Protein 7VO6 (pdb70)

Radius of gyration: 20.68 Å; Cα contacts (8 Å, |Δi|>4): 425; chains: 1; bounding box: 36×55×52 Å

Solvent-accessible surface area: 10480 Å² total; per-residue (Å²): 103,128,39,10,119,20,122,2,0,31,13,0,73,56,30,92,33,123,89,0,68,133,20,0,98,88,65,131,70,27,3,66,124,77,15,84,55,39,33,13,0,3,3,24,0,0,29,27,25,56,40,112,3,0,89,32,0,8,164,60,52,14,74,12,40,78,97,14,85,46,7,52,1,1,0,0,8,0,0,10,33,24,76,57,100,1,0,127,22,0,41,67,102,53,8,104,19,70,11,65,7,120,86,4,12,4,0,4,3,29,0,0,40,96,47,70,50,112,1,0,46,39,0,12,120,40,50,7,68,24,39,16,96,14,117,155,68,13,2,2,1,3,45,0,0,26,81,21,24,67,150,0,0,105,26,0,36,160,44,175,8,46,11,53,35,72,17,55,117,1,22,0,1,0,1,39,0,0,70,88,105,80,65,94,18,0,70,36,0,12,68,104,51,4,23,2,125,48,92,15,156,132,132,88,22,0,39,110,25,17,96,86,46,8,12,92,81,0,91,138,82,71,97,99

Organism: Homo sapiens (NCBI:txid9606)

GO terms:
  GO:0005634 nucleus (C, IDA)
  GO:0005737 cytoplasm (C, IDA)
  GO:0043066 negative regulation of apoptotic process (P, IDA)
  GO:0043518 negative regulation of DNA damage response, signal transduction by p53 class mediator (P, IDA)
  GO:0045737 positive regulation of cyclin-dependent protein serine/threonine kinase activity (P, IDA)
  GO:0008540 proteasome regulatory particle, base subcomplex (C, IDA)
  GO:0030307 positive regulation of cell growth (P, IDA)
  GO:0032436 positive regulation of proteasomal ubiquitin-dependent protein catabolic process (P, IDA)
  GO:0000122 negative regulation of transcription by RNA polymerase II (P, IDA)
  GO:0032436 positive regulation of proteasomal ubiquitin-dependent protein catabolic process (P, TAS)
  GO:0043066 negative regulation of apoptotic process (P, IMP)
  GO:0043409 negative regulation of MAPK cascade (P, IMP)
  GO:0031398 positive regulation of protein ubiquitination (P, IMP)
  GO:0090201 negative regulation of release of cytochrome c from mitochondria (P, IMP)
  GO:0005515 protein binding (F, IPI)
  GO:0000502 proteasome complex (C, TAS)
  GO:0005829 cytosol (C, TAS)
  GO:0005829 cytosol (C, IDA)
  GO:0000502 proteasome complex (C, IDA)
  GO:0070682 proteasome regulatory particle assembly (P, IMP)

Foldseek 3Di:
DCPFPQPLLVCLLVLVQVVNCVVCVVPVVLLCDATPQRDGSLLNNLQNLNLVNNLVSVVSPDDQADATNQQDTSLLNNLLNLNLNSNLVSLVSPHDQCRAGNQQDGSLLSCLLVVNLNSNLSSLVSVRDQLRATPQSDGSLLNCLLVLPVSSNVSSVVSPRDQEGQGNQQDTSLLNNQLNVSLVSNQVSLLSPHDQCGAGNVRHGSLRSHDDPSSVVSCVVVPD

Secondary structure (DSSP, 8-state):
----SSHHHHHHHHT-HHHHHHHHHH-GGGGG---TTS--HHHHHHHHT-HHHHHHHHHHT--S----TTS--HHHHHHHTT-HHHHHHHHHTT--TT---TT---HHHHHHHTT-HHHHHHHHHTT--TT---TTS--HHHHHHHHT-HHHHHHHHHTT--S----TTS--HHHHHHHTT-HHHHHHHHHTT--SS---TTS--HHHH--TTHHHHHHHHHH-

Sequence (224 aa):
GCVSNLMVCNLAYSGKLEELKESILADKSLATRTDQDSRTALHWACSAGHTEIVEFLLQLGVPVNDKDDAGWSPLHIAASAGRDEIVKALLGKGAQVNAVNQNGCTPLHYAASKNRHEIAVMLLEGGANPDAKDHYEATAMHRAAAKGNLKMIHILLYYKASTNIQDTEGNTPLHLACDEERVEEAKLLVSQGASIYIENKEEKTPLQVAKGGLGLILKRMVEG

B-factor: mean 29.6, std 8.76, range [16.17, 66.17]

Structure (mmCIF, N/CA/C/O backbone):
data_7VO6
#
_entry.id   7VO6
#
_cell.length_a   60.085
_cell.length_b   60.085
_cell.length_c   122.377
_cell.angle_alpha   90.000
_cell.angle_beta   90.000
_cell.angle_gamma   120.000
#
_symmetry.space_group_name_H-M   'P 32 2 1'
#
loop_
_entity.id
_entity.type
_entity.pdbx_description
1 polymer '26S proteasome non-ATPase regulatory subunit 10'
2 non-polymer 'MALONIC ACID'
3 water water
#
loop_
_atom_site.group_PDB
_atom_site.id
_atom_site.type_symbol
_atom_site.label_atom_id
_atom_site.label_alt_id
_atom_site.label_comp_id
_atom_site.label_asym_id
_atom_site.label_entity_id
_atom_site.label_seq_id
_atom_site.pdbx_PDB_ins_code
_atom_site.Cartn_x
_atom_site.Cartn_y
_atom_site.Cartn_z
_atom_site.occupancy
_atom_site.B_iso_or_equiv
_atom_site.auth_seq_id
_atom_site.auth_comp_id
_atom_site.auth_asym_id
_atom_site.auth_atom_id
_atom_site.pdbx_PDB_model_num
ATOM 1 N N . GLY A 1 3 ? 16.499 30.117 -23.835 1.00 45.58 3 GLY A N 1
ATOM 2 C CA . GLY A 1 3 ? 15.843 29.342 -24.931 1.00 47.98 3 GLY A CA 1
ATOM 3 C C . GLY A 1 3 ? 14.787 30.161 -25.664 1.00 45.32 3 GLY A C 1
ATOM 4 O O . GLY A 1 3 ? 14.234 31.112 -25.065 1.00 43.90 3 GLY A O 1
ATOM 5 N N . CYS A 1 4 ? 14.516 29.834 -26.931 1.00 38.08 4 CYS A N 1
ATOM 6 C CA . CYS A 1 4 ? 13.462 30.500 -27.738 1.00 35.25 4 CYS A CA 1
ATOM 7 C C . CYS A 1 4 ? 12.123 29.779 -27.416 1.00 33.81 4 CYS A C 1
ATOM 8 O O . CYS A 1 4 ? 11.841 28.712 -27.986 1.00 35.32 4 CYS A O 1
ATOM 11 N N . VAL A 1 5 ? 11.330 30.321 -26.485 1.00 26.34 5 VAL A N 1
ATOM 12 C CA . VAL A 1 5 ? 10.033 29.732 -26.031 1.00 24.67 5 VAL A CA 1
ATOM 13 C C . VAL A 1 5 ? 8.896 30.299 -26.882 1.00 23.81 5 VAL A C 1
ATOM 14 O O . VAL A 1 5 ? 7.826 29.687 -26.888 1.00 22.31 5 VAL A O 1
ATOM 18 N N . SER A 1 6 ? 9.131 31.397 -27.612 1.00 22.21 6 SER A N 1
ATOM 19 C CA . SER A 1 6 ? 8.072 32.142 -28.338 1.00 21.96 6 SER A CA 1
ATOM 20 C C . SER A 1 6 ? 8.565 32.616 -29.706 1.00 22.12 6 SER A C 1
ATOM 21 O O . SER A 1 6 ? 9.750 32.890 -29.831 1.00 22.28 6 SER A O 1
ATOM 24 N N . ASN A 1 7 ? 7.643 32.782 -30.646 1.00 22.59 7 ASN A N 1
ATOM 25 C CA . ASN A 1 7 ? 7.924 33.410 -31.953 1.00 23.75 7 ASN A CA 1
ATOM 26 C C . ASN A 1 7 ? 7.834 34.929 -31.793 1.00 25.92 7 ASN A C 1
ATOM 27 O O . ASN A 1 7 ? 8.175 35.632 -32.743 1.00 28.95 7 ASN A O 1
ATOM 32 N N . LEU A 1 8 ? 7.440 35.412 -30.613 1.00 24.87 8 LEU A N 1
ATOM 33 C CA . LEU A 1 8 ? 7.274 36.855 -30.307 1.00 26.24 8 LEU A CA 1
ATOM 34 C C . LEU A 1 8 ? 8.449 37.297 -29.462 1.00 27.54 8 LEU A C 1
ATOM 35 O O . LEU A 1 8 ? 8.592 36.773 -28.322 1.00 26.05 8 LEU A O 1
ATOM 40 N N . MET A 1 9 ? 9.218 38.252 -29.978 1.00 23.34 9 MET A N 1
ATOM 41 C CA . MET A 1 9 ? 10.375 38.841 -29.277 1.00 24.97 9 MET A CA 1
ATOM 42 C C . MET A 1 9 ? 9.992 39.197 -27.822 1.00 23.59 9 MET A C 1
ATOM 43 O O . MET A 1 9 ? 10.754 38.822 -26.934 1.00 23.16 9 MET A O 1
ATOM 48 N N . VAL A 1 10 ? 8.899 39.941 -27.604 1.00 24.69 10 VAL A N 1
ATOM 49 C CA . VAL A 1 10 ? 8.579 40.476 -26.238 1.00 28.15 10 VAL A CA 1
ATOM 50 C C . VAL A 1 10 ? 8.356 39.306 -25.276 1.00 25.61 10 VAL A C 1
ATOM 51 O O . VAL A 1 10 ? 8.762 39.423 -24.101 1.00 27.42 10 VAL A O 1
ATOM 55 N N . CYS A 1 11 ? 7.799 38.198 -25.769 1.00 25.62 11 CYS A N 1
ATOM 56 C CA . CYS A 1 11 ? 7.584 36.973 -24.962 1.00 25.67 11 CYS A CA 1
ATOM 57 C C . CYS A 1 11 ? 8.927 36.365 -24.569 1.00 25.48 11 CYS A C 1
ATOM 58 O O . CYS A 1 11 ? 9.056 35.914 -23.433 1.00 21.91 11 CYS A O 1
ATOM 61 N N . ASN A 1 12 ? 9.896 36.306 -25.487 1.00 24.31 12 ASN A N 1
ATOM 62 C CA . ASN A 1 12 ? 11.234 35.752 -25.151 1.00 23.52 12 ASN A CA 1
ATOM 63 C C . ASN A 1 12 ? 11.916 36.662 -24.098 1.00 24.03 12 ASN A C 1
ATOM 64 O O . ASN A 1 12 ? 12.560 36.140 -23.178 1.00 25.66 12 ASN A O 1
ATOM 69 N N . LEU A 1 13 ? 11.836 37.979 -24.261 1.00 27.27 13 LEU A N 1
ATOM 70 C CA . LEU A 1 13 ? 12.399 38.974 -23.312 1.00 27.09 13 LEU A CA 1
ATOM 71 C C . LEU A 1 13 ? 11.760 38.740 -21.933 1.00 27.83 13 LEU A C 1
ATOM 72 O O . LEU A 1 13 ? 12.498 38.724 -20.940 1.00 26.47 13 LEU A O 1
ATOM 77 N N . ALA A 1 14 ? 10.436 38.562 -21.890 1.00 27.57 14 ALA A N 1
ATOM 78 C CA . ALA A 1 14 ? 9.694 38.395 -20.613 1.00 26.65 14 ALA A CA 1
ATOM 79 C C . ALA A 1 14 ? 10.125 37.089 -19.968 1.00 27.27 14 ALA A C 1
ATOM 80 O O . ALA A 1 14 ? 10.400 37.084 -18.765 1.00 28.76 14 ALA A O 1
ATOM 82 N N . TYR A 1 15 ? 10.201 36.007 -20.740 1.00 26.41 15 TYR A N 1
ATOM 83 C CA . TYR A 1 15 ? 10.621 34.693 -20.211 1.00 24.93 15 TYR A CA 1
ATOM 84 C C . TYR A 1 15 ? 12.049 34.738 -19.676 1.00 27.09 15 TYR A C 1
ATOM 85 O O . TYR A 1 15 ? 12.342 34.028 -18.655 1.00 24.28 15 TYR A O 1
ATOM 94 N N . SER A 1 16 ? 12.955 35.417 -20.391 1.00 27.50 16 SER A N 1
ATOM 95 C CA . SER A 1 16 ? 14.401 35.375 -20.045 1.00 30.54 16 SER A CA 1
ATOM 96 C C . SER A 1 16 ? 14.718 36.428 -18.973 1.00 32.31 16 SER A C 1
ATOM 97 O O . SER A 1 16 ? 15.863 36.459 -18.536 1.00 36.27 16 SER A O 1
ATOM 100 N N . GLY A 1 17 ? 13.761 37.264 -18.573 1.00 33.22 17 GLY A N 1
ATOM 101 C CA . GLY A 1 17 ? 13.960 38.231 -17.473 1.00 31.36 17 GLY A CA 1
ATOM 102 C C . GLY A 1 17 ? 14.656 39.498 -17.946 1.00 32.88 17 GLY A C 1
ATOM 103 O O . GLY A 1 17 ? 15.239 40.198 -17.103 1.00 33.53 17 GLY A O 1
ATOM 104 N N . LYS A 1 18 ? 14.528 39.838 -19.229 1.00 32.00 18 LYS A N 1
ATOM 105 C CA . LYS A 1 18 ? 15.198 41.014 -19.846 1.00 33.31 18 LYS A CA 1
ATOM 106 C C . LYS A 1 18 ? 14.314 42.246 -19.643 1.00 32.24 18 LYS A C 1
ATOM 107 O O . LYS A 1 18 ? 13.697 42.751 -20.618 1.00 29.64 18 LYS A O 1
ATOM 113 N N . LEU A 1 19 ? 14.269 42.725 -18.398 1.00 33.64 19 LEU A N 1
ATOM 114 C CA . LEU A 1 19 ? 13.331 43.788 -17.956 1.00 35.45 19 LEU A CA 1
ATOM 115 C C . LEU A 1 19 ? 13.534 45.059 -18.792 1.00 33.53 19 LEU A C 1
ATOM 116 O O . LEU A 1 19 ? 12.539 45.550 -19.406 1.00 31.70 19 LEU A O 1
ATOM 121 N N . GLU A 1 20 ? 14.763 45.577 -18.863 1.00 37.22 20 GLU A N 1
ATOM 122 C CA . GLU A 1 20 ? 15.019 46.896 -19.525 1.00 39.10 20 GLU A CA 1
ATOM 123 C C . GLU A 1 20 ? 14.662 46.809 -21.021 1.00 37.58 20 GLU A C 1
ATOM 124 O O . GLU A 1 20 ? 13.913 47.695 -21.504 1.00 35.98 20 GLU A O 1
ATOM 130 N N . GLU A 1 21 ? 15.119 45.761 -21.720 1.00 37.70 21 GLU A N 1
ATOM 131 C CA . GLU A 1 21 ? 14.823 45.559 -23.170 1.00 38.75 21 GLU A CA 1
ATOM 132 C C . GLU A 1 21 ? 13.308 45.489 -23.363 1.00 34.72 21 GLU A C 1
ATOM 133 O O . GLU A 1 21 ? 12.780 46.141 -24.289 1.00 31.89 21 GLU A O 1
ATOM 139 N N . LEU A 1 22 ? 12.630 44.708 -22.516 1.00 37.26 22 LEU A N 1
ATOM 140 C CA . LEU A 1 22 ? 11.151 44.569 -22.577 1.00 36.09 22 LEU A CA 1
ATOM 141 C C . LEU A 1 22 ? 10.524 45.942 -22.332 1.00 34.15 22 LEU A C 1
ATOM 142 O O . LEU A 1 22 ? 9.591 46.296 -23.076 1.00 34.71 22 LEU A O 1
ATOM 147 N N . LYS A 1 23 ? 11.019 46.687 -21.341 1.00 35.13 23 LYS A N 1
ATOM 148 C CA . LYS A 1 23 ? 10.472 48.039 -21.033 1.00 40.83 23 LYS A CA 1
ATOM 149 C C . LYS A 1 23 ? 10.643 48.940 -22.264 1.00 40.88 23 LYS A C 1
ATOM 150 O O . LYS A 1 23 ? 9.647 49.550 -22.679 1.00 42.62 23 LYS A O 1
ATOM 156 N N . GLU A 1 24 ? 11.829 48.947 -22.883 1.00 43.99 24 GLU A N 1
ATOM 157 C CA . GLU A 1 24 ? 12.118 49.754 -24.105 1.00 44.58 24 GLU A CA 1
ATOM 158 C C . GLU A 1 24 ? 11.104 49.389 -25.193 1.00 42.35 24 GLU A C 1
ATOM 159 O O . GLU A 1 24 ? 10.431 50.301 -25.692 1.00 43.66 24 GLU A O 1
ATOM 165 N N . SER A 1 25 ? 10.966 48.104 -25.527 1.00 42.67 25 SER A N 1
ATOM 166 C CA . SER A 1 25 ? 10.110 47.632 -26.650 1.00 42.70 25 SER A CA 1
ATOM 167 C C . SER A 1 25 ? 8.662 48.077 -26.435 1.00 42.59 25 SER A C 1
ATOM 168 O O . SER A 1 25 ? 8.048 48.575 -27.398 1.00 38.15 25 SER A O 1
ATOM 171 N N . ILE A 1 26 ? 8.123 47.894 -25.226 1.00 43.48 26 ILE A N 1
ATOM 172 C CA . ILE A 1 26 ? 6.669 48.098 -24.973 1.00 43.40 26 ILE A CA 1
ATOM 173 C C . ILE A 1 26 ? 6.380 49.599 -24.888 1.00 43.09 26 ILE A C 1
ATOM 174 O O . ILE A 1 26 ? 5.433 50.046 -25.561 1.00 43.45 26 ILE A O 1
ATOM 179 N N . LEU A 1 27 ? 7.163 50.306 -24.102 1.00 49.86 27 LEU A N 1
ATOM 180 C CA . LEU A 1 27 ? 7.031 51.737 -23.958 1.00 54.88 27 LEU A CA 1
ATOM 181 C C . LEU A 1 27 ? 7.096 52.364 -25.347 1.00 54.68 27 LEU A C 1
ATOM 182 O O . LEU A 1 27 ? 6.418 53.310 -25.635 1.00 55.95 27 LEU A O 1
ATOM 187 N N . ALA A 1 28 ? 7.905 51.795 -26.215 1.00 53.86 28 ALA A N 1
ATOM 188 C CA . ALA A 1 28 ? 7.998 52.274 -27.559 1.00 50.70 28 ALA A CA 1
ATOM 189 C C . ALA A 1 28 ? 6.807 51.858 -28.367 1.00 50.51 28 ALA A C 1
ATOM 190 O O . ALA A 1 28 ? 6.435 52.564 -29.243 1.00 50.20 28 ALA A O 1
ATOM 192 N N . ASP A 1 29 ? 6.241 50.688 -28.088 1.00 48.77 29 ASP A N 1
ATOM 193 C CA . ASP A 1 29 ? 5.082 50.152 -28.809 1.00 49.38 29 ASP A CA 1
ATOM 194 C C . ASP A 1 29 ? 4.260 49.391 -27.781 1.00 50.68 29 ASP A C 1
ATOM 195 O O . ASP A 1 29 ? 4.396 48.213 -27.642 1.00 46.78 29 ASP A O 1
ATOM 200 N N . LYS A 1 30 ? 3.345 50.109 -27.151 1.00 51.48 30 LYS A N 1
ATOM 201 C CA . LYS A 1 30 ? 2.578 49.637 -25.972 1.00 46.40 30 LYS A CA 1
ATOM 202 C C . LYS A 1 30 ? 1.684 48.456 -26.389 1.00 44.89 30 LYS A C 1
ATOM 203 O O . LYS A 1 30 ? 1.336 47.677 -25.496 1.00 44.15 30 LYS A O 1
ATOM 209 N N . SER A 1 31 ? 1.378 48.274 -27.684 1.00 42.57 31 SER A N 1
ATOM 210 C CA . SER A 1 31 ? 0.522 47.166 -28.203 1.00 40.91 31 SER A CA 1
ATOM 211 C C . SER A 1 31 ? 1.238 45.813 -28.068 1.00 39.67 31 SER A C 1
ATOM 212 O O . SER A 1 31 ? 0.553 44.773 -28.066 1.00 40.03 31 SER A O 1
ATOM 215 N N . LEU A 1 32 ? 2.566 45.822 -27.994 1.00 36.40 32 LEU A N 1
ATOM 216 C CA . LEU A 1 32 ? 3.371 44.595 -27.795 1.00 36.38 32 LEU A CA 1
ATOM 217 C C . LEU A 1 32 ? 2.996 43.954 -26.454 1.00 36.35 32 LEU A C 1
ATOM 218 O O . LEU A 1 32 ? 3.093 42.707 -26.352 1.00 38.10 32 LEU A O 1
ATOM 223 N N . ALA A 1 33 ? 2.582 44.758 -25.471 1.00 34.12 33 ALA A N 1
ATOM 224 C CA . ALA A 1 33 ? 2.209 44.281 -24.111 1.00 36.17 33 ALA A CA 1
ATOM 225 C C . ALA A 1 33 ? 1.110 43.203 -24.165 1.00 35.68 33 ALA A C 1
ATOM 226 O O . ALA A 1 33 ? 1.069 42.378 -23.238 1.00 37.00 33 ALA A O 1
ATOM 228 N N . THR A 1 34 ? 0.264 43.242 -25.177 1.00 34.33 34 THR A N 1
ATOM 229 C CA . THR A 1 34 ? -0.822 42.315 -25.298 1.00 37.16 34 THR A CA 1
ATOM 230 C C . THR A 1 34 ? -0.832 41.474 -26.559 1.00 33.16 34 THR A C 1
ATOM 231 O O . THR A 1 34 ? -1.767 40.771 -26.821 1.00 33.77 34 THR A O 1
ATOM 235 N N . ARG A 1 35 ? 0.226 41.549 -27.332 1.00 34.29 35 ARG A N 1
ATOM 236 C CA . ARG A 1 35 ? 0.310 40.750 -28.534 1.00 33.22 35 ARG A CA 1
ATOM 237 C C . ARG A 1 35 ? 0.509 39.292 -28.133 1.00 30.83 35 ARG A C 1
ATOM 238 O O . ARG A 1 35 ? 1.266 39.027 -27.239 1.00 30.83 35 ARG A O 1
ATOM 246 N N . THR A 1 36 ? -0.178 38.372 -28.803 1.00 29.75 36 THR A N 1
ATOM 247 C CA . THR A 1 36 ? -0.112 36.947 -28.504 1.00 28.11 36 THR A CA 1
ATOM 248 C C . THR A 1 36 ? 0.773 36.137 -29.451 1.00 31.73 36 THR A C 1
ATOM 249 O O . THR A 1 36 ? 0.847 36.453 -30.601 1.00 35.71 36 THR A O 1
ATOM 253 N N . ASP A 1 37 ? 1.381 35.066 -28.966 1.00 26.98 37 ASP A N 1
ATOM 254 C CA . ASP A 1 37 ? 2.262 34.247 -29.753 1.00 25.23 37 ASP A CA 1
ATOM 255 C C . ASP A 1 37 ? 1.611 32.942 -30.237 1.00 24.96 37 ASP A C 1
ATOM 256 O O . ASP A 1 37 ? 0.450 32.821 -30.250 1.00 29.14 37 ASP A O 1
ATOM 261 N N . GLN A 1 38 ? 2.405 31.970 -30.609 1.00 27.21 38 GLN A N 1
ATOM 262 C CA . GLN A 1 38 ? 1.941 30.703 -31.080 1.00 28.37 38 GLN A CA 1
ATOM 263 C C . GLN A 1 38 ? 1.123 29.853 -30.108 1.00 29.51 38 GLN A C 1
ATOM 264 O O . GLN A 1 38 ? 0.409 29.006 -30.544 1.00 26.90 38 GLN A O 1
ATOM 270 N N . ASP A 1 39 ? 1.290 30.050 -28.814 1.00 31.15 39 ASP A N 1
ATOM 271 C CA . ASP A 1 39 ? 0.536 29.331 -27.800 1.00 30.24 39 ASP A CA 1
ATOM 272 C C . ASP A 1 39 ? -0.578 30.239 -27.250 1.00 31.14 39 ASP A C 1
ATOM 273 O O . ASP A 1 39 ? -1.184 29.919 -26.278 1.00 28.53 39 ASP A O 1
ATOM 278 N N . SER A 1 40 ? -0.861 31.322 -27.956 1.00 28.73 40 SER A N 1
ATOM 279 C CA . SER A 1 40 ? -1.783 32.422 -27.564 1.00 30.13 40 SER A CA 1
ATOM 280 C C . SER A 1 40 ? -1.363 33.030 -26.218 1.00 29.60 40 SER A C 1
ATOM 281 O O . SER A 1 40 ? -2.266 33.428 -25.451 1.00 29.63 40 SER A O 1
ATOM 284 N N . ARG A 1 41 ? -0.056 33.077 -25.941 1.00 25.23 41 ARG A N 1
ATOM 285 C CA . ARG A 1 41 ? 0.521 33.688 -24.721 1.00 25.03 41 ARG A CA 1
ATOM 286 C C . ARG A 1 41 ? 1.000 35.104 -25.006 1.00 26.65 41 ARG A C 1
ATOM 287 O O . ARG A 1 41 ? 1.504 35.357 -26.117 1.00 27.59 41 ARG A O 1
ATOM 295 N N . THR A 1 42 ? 0.827 35.996 -24.033 1.00 26.41 42 THR A N 1
ATOM 296 C CA . THR A 1 42 ? 1.463 37.332 -24.007 1.00 26.37 42 THR A CA 1
ATOM 297 C C . THR A 1 42 ? 2.668 37.291 -23.076 1.00 23.66 42 THR A C 1
ATOM 298 O O . THR A 1 42 ? 2.906 36.243 -22.394 1.00 23.99 42 THR A O 1
ATOM 302 N N . ALA A 1 43 ? 3.389 38.407 -23.022 1.00 22.92 43 ALA A N 1
ATOM 303 C CA . ALA A 1 43 ? 4.556 38.587 -22.147 1.00 23.03 43 ALA A CA 1
ATOM 304 C C . ALA A 1 43 ? 4.169 38.237 -20.699 1.00 24.11 43 ALA A C 1
ATOM 305 O O . ALA A 1 43 ? 4.994 37.663 -19.989 1.00 23.05 43 ALA A O 1
ATOM 307 N N . LEU A 1 44 ? 2.949 38.571 -20.268 1.00 25.97 44 LEU A N 1
ATOM 308 C CA . LEU A 1 44 ? 2.500 38.261 -18.884 1.00 23.70 44 LEU A CA 1
ATOM 309 C C . LEU A 1 44 ? 2.568 36.746 -18.624 1.00 21.93 44 LEU A C 1
ATOM 310 O O . LEU A 1 44 ? 3.080 36.364 -17.571 1.00 22.73 44 LEU A O 1
ATOM 315 N N . HIS A 1 45 ? 2.042 35.896 -19.504 1.00 21.28 45 HIS A N 1
ATOM 316 C CA . HIS A 1 45 ? 2.051 34.427 -19.253 1.00 21.11 45 HIS A CA 1
ATOM 317 C C . HIS A 1 45 ? 3.489 33.953 -19.060 1.00 20.78 45 HIS A C 1
ATOM 318 O O . HIS A 1 45 ? 3.769 33.198 -18.081 1.00 19.96 45 HIS A O 1
ATOM 325 N N . TRP A 1 46 ? 4.389 34.366 -19.952 1.00 19.08 46 TRP A N 1
ATOM 326 C CA . TRP A 1 46 ? 5.804 33.929 -19.888 1.00 21.81 46 TRP A CA 1
ATOM 327 C C . TRP A 1 46 ? 6.530 34.506 -18.651 1.00 20.98 46 TRP A C 1
ATOM 328 O O . TRP A 1 46 ? 7.263 33.740 -18.017 1.00 22.30 46 TRP A O 1
ATOM 339 N N . ALA A 1 47 ? 6.324 35.776 -18.294 1.00 21.05 47 ALA A N 1
ATOM 340 C CA . ALA A 1 47 ? 6.901 36.361 -17.061 1.00 22.58 47 ALA A CA 1
ATOM 341 C C . ALA A 1 47 ? 6.414 35.577 -15.841 1.00 22.46 47 ALA A C 1
ATOM 342 O O . ALA A 1 47 ? 7.247 35.304 -14.969 1.00 20.93 47 ALA A O 1
ATOM 344 N N . CYS A 1 48 ? 5.131 35.198 -15.795 1.00 23.40 48 CYS A N 1
ATOM 345 C CA . CYS A 1 48 ? 4.581 34.356 -14.693 1.00 23.18 48 CYS A CA 1
ATOM 346 C C . CYS A 1 48 ? 5.300 33.002 -14.676 1.00 23.37 48 CYS A C 1
ATOM 347 O O . CYS A 1 48 ? 5.758 32.578 -13.613 1.00 22.24 48 CYS A O 1
ATOM 350 N N . SER A 1 49 ? 5.429 32.345 -15.828 1.00 22.45 49 SER A N 1
ATOM 351 C CA . SER A 1 49 ? 6.047 31.001 -15.948 1.00 24.30 49 SER A CA 1
ATOM 352 C C . SER A 1 49 ? 7.469 30.998 -15.377 1.00 22.06 49 SER A C 1
ATOM 353 O O . SER A 1 49 ? 7.779 30.142 -14.532 1.00 23.66 49 SER A O 1
ATOM 356 N N . ALA A 1 50 ? 8.289 31.969 -15.755 1.00 23.66 50 ALA A N 1
ATOM 357 C CA . ALA A 1 50 ? 9.715 32.069 -15.357 1.00 24.84 50 ALA A CA 1
ATOM 358 C C . ALA A 1 50 ? 9.888 32.767 -14.003 1.00 25.40 50 ALA A C 1
ATOM 359 O O . ALA A 1 50 ? 11.001 32.752 -13.523 1.00 25.18 50 ALA A O 1
ATOM 361 N N . GLY A 1 51 ? 8.849 33.354 -13.410 1.00 26.57 51 GLY A N 1
ATOM 362 C CA . GLY A 1 51 ? 8.938 33.926 -12.051 1.00 25.13 51 GLY A CA 1
ATOM 363 C C . GLY A 1 51 ? 9.558 35.310 -12.052 1.00 26.16 51 GLY A C 1
ATOM 364 O O . GLY A 1 51 ? 10.189 35.677 -11.065 1.00 31.23 51 GLY A O 1
ATOM 365 N N . HIS A 1 52 ? 9.393 36.094 -13.108 1.00 26.15 52 HIS A N 1
ATOM 366 C CA . HIS A 1 52 ? 9.977 37.460 -13.181 1.00 27.54 52 HIS A CA 1
ATOM 367 C C . HIS A 1 52 ? 8.979 38.476 -12.606 1.00 26.01 52 HIS A C 1
ATOM 368 O O . HIS A 1 52 ? 8.288 39.136 -13.387 1.00 25.98 52 HIS A O 1
ATOM 375 N N . THR A 1 53 ? 8.950 38.610 -11.280 1.00 26.22 53 THR A N 1
ATOM 376 C CA . THR A 1 53 ? 7.990 39.474 -10.529 1.00 26.23 53 THR A CA 1
ATOM 377 C C . THR A 1 53 ? 7.996 40.907 -11.059 1.00 25.67 53 THR A C 1
ATOM 378 O O . THR A 1 53 ? 6.906 41.450 -11.351 1.00 26.98 53 THR A O 1
ATOM 382 N N . GLU A 1 54 ? 9.173 41.512 -11.212 1.00 30.22 54 GLU A N 1
ATOM 383 C CA . GLU A 1 54 ? 9.268 42.937 -11.595 1.00 29.39 54 GLU A CA 1
ATOM 384 C C . GLU A 1 54 ? 8.688 43.113 -13.004 1.00 28.45 54 GLU A C 1
ATOM 385 O O . GLU A 1 54 ? 8.005 44.119 -13.260 1.00 27.08 54 GLU A O 1
ATOM 391 N N . ILE A 1 55 ? 8.876 42.148 -13.909 1.00 27.56 55 ILE A N 1
ATOM 392 C CA . ILE A 1 55 ? 8.282 42.259 -15.270 1.00 25.66 55 ILE A CA 1
ATOM 393 C C . ILE A 1 55 ? 6.758 42.186 -15.159 1.00 24.64 55 ILE A C 1
ATOM 394 O O . ILE A 1 55 ? 6.052 42.983 -15.816 1.00 24.27 55 ILE A O 1
ATOM 399 N N . VAL A 1 56 ? 6.260 41.254 -14.354 1.00 26.90 56 VAL A N 1
ATOM 400 C CA . VAL A 1 56 ? 4.798 41.121 -14.093 1.00 27.23 56 VAL A CA 1
ATOM 401 C C . VAL A 1 56 ? 4.282 42.470 -13.568 1.00 25.69 56 VAL A C 1
ATOM 402 O O . VAL A 1 56 ? 3.270 42.943 -14.075 1.00 25.98 56 VAL A O 1
ATOM 406 N N . GLU A 1 57 ? 4.965 43.049 -12.581 1.00 29.16 57 GLU A N 1
ATOM 407 C CA . GLU A 1 57 ? 4.538 44.317 -11.911 1.00 32.30 57 GLU A CA 1
ATOM 408 C C . GLU A 1 57 ? 4.485 45.433 -12.953 1.00 30.47 57 GLU A C 1
ATOM 409 O O . GLU A 1 57 ? 3.464 46.145 -13.026 1.00 30.44 57 GLU A O 1
ATOM 415 N N . PHE A 1 58 ? 5.498 45.492 -13.826 1.00 32.80 58 PHE A N 1
ATOM 416 C CA . PHE A 1 58 ? 5.551 46.450 -14.958 1.00 31.63 58 PHE A CA 1
ATOM 417 C C . PHE A 1 58 ? 4.297 46.293 -15.825 1.00 31.60 58 PHE A C 1
ATOM 418 O O . PHE A 1 58 ? 3.638 47.293 -16.124 1.00 34.08 58 PHE A O 1
ATOM 426 N N . LEU A 1 59 ? 3.981 45.074 -16.271 1.00 29.80 59 LEU A N 1
ATOM 427 C CA . LEU A 1 59 ? 2.861 44.858 -17.226 1.00 29.72 59 LEU A CA 1
ATOM 428 C C . LEU A 1 59 ? 1.535 45.183 -16.523 1.00 28.53 59 LEU A C 1
ATOM 429 O O . LEU A 1 59 ? 0.618 45.747 -17.178 1.00 29.17 59 LEU A O 1
ATOM 434 N N . LEU A 1 60 ? 1.412 44.809 -15.248 1.00 28.02 60 LEU A N 1
ATOM 435 C CA . LEU A 1 60 ? 0.173 45.079 -14.477 1.00 29.85 60 LEU A CA 1
ATOM 436 C C . LEU A 1 60 ? 0.022 46.596 -14.302 1.00 29.20 60 LEU A C 1
ATOM 437 O O . LEU A 1 60 ? -1.099 47.051 -14.527 1.00 32.08 60 LEU A O 1
ATOM 442 N N . GLN A 1 61 ? 1.079 47.338 -13.922 1.00 33.84 61 GLN A N 1
ATOM 443 C CA . GLN A 1 61 ? 1.016 48.828 -13.738 1.00 33.52 61 GLN A CA 1
ATOM 444 C C . GLN A 1 61 ? 0.634 49.496 -15.063 1.00 37.12 61 GLN A C 1
ATOM 445 O O . GLN A 1 61 ? -0.055 50.520 -15.029 1.00 37.84 61 GLN A O 1
ATOM 451 N N . LEU A 1 62 ? 1.075 48.942 -16.195 1.00 38.52 62 LEU A N 1
ATOM 452 C CA . LEU A 1 62 ? 0.641 49.377 -17.549 1.00 38.83 62 LEU A CA 1
ATOM 453 C C . LEU A 1 62 ? -0.868 49.179 -17.686 1.00 39.07 62 LEU A C 1
ATOM 454 O O . LEU A 1 62 ? -1.467 49.825 -18.534 1.00 40.32 62 LEU A O 1
ATOM 459 N N . GLY A 1 63 ? -1.424 48.196 -16.988 1.00 37.21 63 GLY A N 1
ATOM 460 C CA . GLY A 1 63 ? -2.860 47.899 -17.040 1.00 35.88 63 GLY A CA 1
ATOM 461 C C . GLY A 1 63 ? -3.219 46.900 -18.123 1.00 36.49 63 GLY A C 1
ATOM 462 O O . GLY A 1 63 ? -4.326 47.019 -18.648 1.00 38.74 63 GLY A O 1
ATOM 463 N N . VAL A 1 64 ? -2.360 45.909 -18.411 1.00 35.29 64 VAL A N 1
ATOM 464 C CA . VAL A 1 64 ? -2.717 44.748 -19.283 1.00 34.37 64 VAL A CA 1
ATOM 465 C C . VAL A 1 64 ? -3.832 43.933 -18.617 1.00 34.74 64 VAL A C 1
ATOM 466 O O . VAL A 1 64 ? -3.913 43.851 -17.389 1.00 35.71 64 VAL A O 1
ATOM 470 N N . PRO A 1 65 ? -4.678 43.248 -19.412 1.00 33.92 65 PRO A N 1
ATOM 471 C CA . PRO A 1 65 ? -5.606 42.248 -18.883 1.00 33.64 65 PRO A CA 1
ATOM 472 C C . PRO A 1 65 ? -4.850 41.128 -18.146 1.00 33.41 65 PRO A C 1
ATOM 473 O O . PRO A 1 65 ? -3.725 40.785 -18.567 1.00 29.70 65 PRO A O 1
ATOM 477 N N . VAL A 1 66 ? -5.448 40.578 -17.076 1.00 31.37 66 VAL A N 1
ATOM 478 C CA . VAL A 1 66 ? -4.765 39.624 -16.148 1.00 28.63 66 VAL A CA 1
ATOM 479 C C . VAL A 1 66 ? -5.386 38.219 -16.253 1.00 26.45 66 VAL A C 1
ATOM 480 O O . VAL A 1 66 ? -4.829 37.315 -15.656 1.00 27.19 66 VAL A O 1
ATOM 484 N N . ASN A 1 67 ? -6.493 38.036 -16.968 1.00 24.61 67 ASN A N 1
ATOM 485 C CA . ASN A 1 67 ? -7.267 36.770 -16.952 1.00 24.57 67 ASN A CA 1
ATOM 486 C C . ASN A 1 67 ? -7.338 36.097 -18.325 1.00 26.53 67 ASN A C 1
ATOM 487 O O . ASN A 1 67 ? -8.024 35.083 -18.435 1.00 26.27 67 ASN A O 1
ATOM 492 N N . ASP A 1 68 ? -6.633 36.588 -19.337 1.00 25.92 68 ASP A N 1
ATOM 493 C CA . ASP A 1 68 ? -6.632 35.940 -20.670 1.00 26.01 68 ASP A CA 1
ATOM 494 C C . ASP A 1 68 ? -6.010 34.550 -20.591 1.00 26.02 68 ASP A C 1
ATOM 495 O O . ASP A 1 68 ? -4.960 34.369 -19.964 1.00 27.25 68 ASP A O 1
ATOM 500 N N . LYS A 1 69 ? -6.632 33.591 -21.256 1.00 25.26 69 LYS A N 1
ATOM 501 C CA . LYS A 1 69 ? -6.211 32.173 -21.246 1.00 28.42 69 LYS A CA 1
ATOM 502 C C . LYS A 1 69 ? -5.405 31.861 -22.496 1.00 27.50 69 LYS A C 1
ATOM 503 O O . LYS A 1 69 ? -5.813 32.293 -23.562 1.00 29.61 69 LYS A O 1
ATOM 509 N N . ASP A 1 70 ? -4.335 31.094 -22.361 1.00 26.59 70 ASP A N 1
ATOM 510 C CA . ASP A 1 70 ? -3.562 30.615 -23.525 1.00 29.05 70 ASP A CA 1
ATOM 511 C C . ASP A 1 70 ? -4.327 29.451 -24.177 1.00 30.94 70 ASP A C 1
ATOM 512 O O . ASP A 1 70 ? -5.482 29.191 -23.788 1.00 26.05 70 ASP A O 1
ATOM 517 N N . ASP A 1 71 ? -3.691 28.765 -25.130 1.00 32.74 71 ASP A N 1
ATOM 518 C CA . ASP A 1 71 ? -4.329 27.718 -25.976 1.00 34.18 71 ASP A CA 1
ATOM 519 C C . ASP A 1 71 ? -4.679 26.474 -25.157 1.00 33.16 71 ASP A C 1
ATOM 520 O O . ASP A 1 71 ? -5.544 25.727 -25.634 1.00 38.87 71 ASP A O 1
ATOM 525 N N . ALA A 1 72 ? -4.073 26.261 -23.980 1.00 31.25 72 ALA A N 1
ATOM 526 C CA . ALA A 1 72 ? -4.408 25.141 -23.069 1.00 30.73 72 ALA A CA 1
ATOM 527 C C . ALA A 1 72 ? -5.306 25.601 -21.900 1.00 29.12 72 ALA A C 1
ATOM 528 O O . ALA A 1 72 ? -5.534 24.810 -20.967 1.00 30.50 72 ALA A O 1
ATOM 530 N N . GLY A 1 73 ? -5.849 26.807 -21.971 1.00 26.83 73 GLY A N 1
ATOM 531 C CA . GLY A 1 73 ? -6.801 27.360 -20.989 1.00 30.48 73 GLY A CA 1
ATOM 532 C C . GLY A 1 73 ? -6.103 27.945 -19.766 1.00 28.26 73 GLY A C 1
ATOM 533 O O . GLY A 1 73 ? -6.813 28.324 -18.832 1.00 29.21 73 GLY A O 1
ATOM 534 N N . TRP A 1 74 ? -4.768 28.055 -19.777 1.00 26.58 74 TRP A N 1
ATOM 535 C CA . TRP A 1 74 ? -3.984 28.570 -18.621 1.00 25.63 74 TRP A CA 1
ATOM 536 C C . TRP A 1 74 ? -4.058 30.094 -18.544 1.00 23.24 74 TRP A C 1
ATOM 537 O O . TRP A 1 74 ? -3.673 30.768 -19.512 1.00 22.27 74 TRP A O 1
ATOM 548 N N . SER A 1 75 ? -4.551 30.617 -17.428 1.00 20.67 75 SER A N 1
ATOM 549 C CA . SER A 1 75 ? -4.492 32.061 -17.071 1.00 20.65 75 SER A CA 1
ATOM 550 C C . SER A 1 75 ? -3.156 32.332 -16.403 1.00 20.15 75 SER A C 1
ATOM 551 O O . SER A 1 75 ? -2.495 31.425 -15.909 1.00 20.51 75 SER A O 1
ATOM 554 N N . PRO A 1 76 ? -2.708 33.592 -16.352 1.00 20.22 76 PRO A N 1
ATOM 555 C CA . PRO A 1 76 ? -1.528 33.936 -15.563 1.00 20.72 76 PRO A CA 1
ATOM 556 C C . PRO A 1 76 ? -1.589 33.372 -14.148 1.00 20.36 76 PRO A C 1
ATOM 557 O O . PRO A 1 76 ? -0.584 32.813 -13.694 1.00 20.16 76 PRO A O 1
ATOM 561 N N . LEU A 1 77 ? -2.775 33.411 -13.526 1.00 20.34 77 LEU A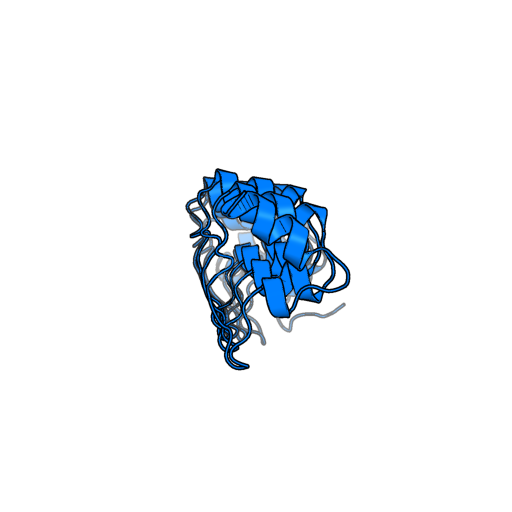 N 1
ATOM 562 C CA . LEU A 1 77 ? -2.908 32.933 -12.128 1.00 19.71 77 LEU A CA 1
ATOM 563 C C . LEU A 1 77 ? -2.688 31.426 -12.073 1.00 20.01 77 LEU A C 1
ATOM 564 O O . LEU A 1 77 ? -2.087 30.963 -11.085 1.00 19.92 77 LEU A O 1
ATOM 569 N N . HIS A 1 78 ? -3.163 30.663 -13.064 1.00 19.18 78 HIS A N 1
ATOM 570 C CA . HIS A 1 78 ? -2.870 29.210 -13.098 1.00 19.17 78 HIS A CA 1
ATOM 571 C C . HIS A 1 78 ? -1.353 29.037 -13.154 1.00 19.41 78 HIS A C 1
ATOM 572 O O . HIS A 1 78 ? -0.814 28.177 -12.441 1.00 18.77 78 HIS A O 1
ATOM 579 N N . ILE A 1 79 ? -0.712 29.766 -14.070 1.00 19.73 79 ILE A N 1
ATOM 580 C CA . ILE A 1 79 ? 0.733 29.585 -14.340 1.00 19.24 79 ILE A CA 1
ATOM 581 C C . ILE A 1 79 ? 1.490 29.933 -13.058 1.00 19.35 79 ILE A C 1
ATOM 582 O O . ILE A 1 79 ? 2.321 29.146 -12.651 1.00 19.49 79 ILE A O 1
ATOM 587 N N . ALA A 1 80 ? 1.181 31.073 -12.446 1.00 20.52 80 ALA A N 1
ATOM 588 C CA . ALA A 1 80 ? 1.874 31.567 -11.233 1.00 22.10 80 ALA A CA 1
ATOM 589 C C . ALA A 1 80 ? 1.664 30.581 -10.069 1.00 22.49 80 ALA A C 1
ATOM 590 O O . ALA A 1 80 ? 2.628 30.326 -9.330 1.00 21.55 80 ALA A O 1
ATOM 592 N N . ALA A 1 81 ? 0.470 30.005 -9.930 1.00 21.26 81 ALA A N 1
ATOM 593 C CA . ALA A 1 81 ? 0.152 29.097 -8.808 1.00 22.39 81 ALA A CA 1
ATOM 594 C C . ALA A 1 81 ? 0.907 27.786 -8.989 1.00 23.73 81 ALA A C 1
ATOM 595 O O . ALA A 1 81 ? 1.587 27.365 -8.040 1.00 23.65 81 ALA A O 1
ATOM 597 N N . SER A 1 82 ? 0.854 27.207 -10.190 1.00 24.25 82 SER A N 1
ATOM 598 C CA . SER A 1 82 ? 1.535 25.936 -10.520 1.00 24.98 82 SER A CA 1
ATOM 599 C C . SER A 1 82 ? 3.048 26.084 -10.313 1.00 24.57 82 SER A C 1
ATOM 600 O O . SER A 1 82 ? 3.651 25.190 -9.724 1.00 26.62 82 SER A O 1
ATOM 603 N N . ALA A 1 83 ? 3.652 27.170 -10.788 1.00 25.97 83 ALA A N 1
ATOM 604 C CA . ALA A 1 83 ? 5.120 27.372 -10.766 1.00 24.30 83 ALA A CA 1
ATOM 605 C C . ALA A 1 83 ? 5.597 27.871 -9.399 1.00 25.89 83 ALA A C 1
ATOM 606 O O . ALA A 1 83 ? 6.781 28.098 -9.274 1.00 25.41 83 ALA A O 1
ATOM 608 N N . GLY A 1 84 ? 4.712 28.038 -8.409 1.00 26.67 84 GLY A N 1
ATOM 609 C CA . GLY A 1 84 ? 5.095 28.481 -7.058 1.00 23.68 84 GLY A CA 1
ATOM 610 C C . GLY A 1 84 ? 5.623 29.907 -7.048 1.00 25.74 84 GLY A C 1
ATOM 611 O O . GLY A 1 84 ? 6.558 30.168 -6.272 1.00 26.54 84 GLY A O 1
ATOM 612 N N . ARG A 1 85 ? 5.013 30.821 -7.815 1.00 22.98 85 ARG A N 1
ATOM 613 C CA . ARG A 1 85 ? 5.396 32.257 -7.882 1.00 23.00 85 ARG A CA 1
ATOM 614 C C . ARG A 1 85 ? 4.583 33.059 -6.845 1.00 23.23 85 ARG A C 1
ATOM 615 O O . ARG A 1 85 ? 3.626 33.742 -7.206 1.00 22.11 85 ARG A O 1
ATOM 623 N N . ASP A 1 86 ? 4.985 33.001 -5.583 1.00 24.26 86 ASP A N 1
ATOM 624 C CA . ASP A 1 86 ? 4.232 33.600 -4.450 1.00 25.29 86 ASP A CA 1
ATOM 625 C C . ASP A 1 86 ? 3.934 35.072 -4.733 1.00 25.34 86 ASP A C 1
ATOM 626 O O . ASP A 1 86 ? 2.740 35.459 -4.671 1.00 25.69 86 ASP A O 1
ATOM 631 N N . GLU A 1 87 ? 4.962 35.878 -5.019 1.00 24.99 87 GLU A N 1
ATOM 632 C CA . GLU A 1 87 ? 4.819 37.355 -5.138 1.00 24.61 87 GLU A CA 1
ATOM 633 C C . GLU A 1 87 ? 3.969 37.683 -6.362 1.00 23.73 87 GLU A C 1
ATOM 634 O O . GLU A 1 87 ? 3.204 38.695 -6.325 1.00 20.36 87 GLU A O 1
ATOM 640 N N . ILE A 1 88 ? 4.107 36.903 -7.433 1.00 21.34 88 ILE A N 1
ATOM 641 C CA . ILE A 1 88 ? 3.291 37.141 -8.656 1.00 21.10 88 ILE A CA 1
ATOM 642 C C . ILE A 1 88 ? 1.809 36.819 -8.383 1.00 20.42 88 ILE A C 1
ATOM 643 O O . ILE A 1 88 ? 0.917 37.600 -8.846 1.00 21.64 88 ILE A O 1
ATOM 648 N N . VAL A 1 89 ? 1.518 35.699 -7.719 1.00 20.79 89 VAL A N 1
ATOM 649 C CA . VAL A 1 89 ? 0.121 35.361 -7.311 1.00 22.15 89 VAL A CA 1
ATOM 650 C C . VAL A 1 89 ? -0.453 36.557 -6.531 1.00 22.41 89 VAL A C 1
ATOM 651 O O . VAL A 1 89 ? -1.564 37.021 -6.861 1.00 21.46 89 VAL A O 1
ATOM 655 N N . LYS A 1 90 ? 0.304 37.080 -5.569 1.00 22.77 90 LYS A N 1
ATOM 656 C CA . LYS A 1 90 ? -0.161 38.228 -4.739 1.00 25.07 90 LYS A CA 1
ATOM 657 C C . LYS A 1 90 ? -0.511 39.390 -5.654 1.00 23.93 90 LYS A C 1
ATOM 658 O O . LYS A 1 90 ? -1.601 39.972 -5.505 1.00 22.80 90 LYS A O 1
ATOM 664 N N . ALA A 1 91 ? 0.387 39.692 -6.591 1.00 23.57 91 ALA A N 1
ATOM 665 C CA . ALA A 1 91 ? 0.257 40.837 -7.506 1.00 23.22 91 ALA A CA 1
ATOM 666 C C . ALA A 1 91 ? -0.976 40.632 -8.390 1.00 22.76 91 ALA A C 1
ATOM 667 O O . ALA A 1 91 ? -1.754 41.607 -8.585 1.00 22.85 91 ALA A O 1
ATOM 669 N N . LEU A 1 92 ? -1.158 39.417 -8.929 1.00 20.74 92 LEU A N 1
ATOM 670 C CA . LEU A 1 92 ? -2.325 39.115 -9.802 1.00 21.29 92 LEU A CA 1
ATOM 671 C C . LEU A 1 92 ? -3.634 39.259 -9.004 1.00 20.44 92 LEU A C 1
ATOM 672 O O . LEU A 1 92 ? -4.610 39.825 -9.532 1.00 19.77 92 LEU A O 1
ATOM 677 N N . LEU A 1 93 ? -3.659 38.788 -7.763 1.00 21.98 93 LEU A N 1
ATOM 678 C CA . LEU A 1 93 ? -4.884 38.890 -6.918 1.00 22.64 93 LEU A CA 1
ATOM 679 C C . LEU A 1 93 ? -5.180 40.358 -6.604 1.00 24.73 93 LEU A C 1
ATOM 680 O O . LEU A 1 93 ? -6.366 40.726 -6.489 1.00 24.97 93 LEU A O 1
ATOM 685 N N . GLY A 1 94 ? -4.122 41.160 -6.500 1.00 26.34 94 GLY A N 1
ATOM 686 C CA . GLY A 1 94 ? -4.193 42.616 -6.295 1.00 26.85 94 GLY A CA 1
ATOM 687 C C . GLY A 1 94 ? -4.811 43.313 -7.474 1.00 27.76 94 GLY A C 1
ATOM 688 O O . GLY A 1 94 ? -5.325 44.409 -7.269 1.00 28.29 94 GLY A O 1
ATOM 689 N N . LYS A 1 95 ? -4.795 42.690 -8.660 1.00 27.74 95 LYS A N 1
ATOM 690 C CA . LYS A 1 95 ? -5.383 43.256 -9.898 1.00 29.30 95 LYS A CA 1
ATOM 691 C C . LYS A 1 95 ? -6.632 42.471 -10.318 1.00 29.83 95 LYS A C 1
ATOM 692 O O . LYS A 1 95 ? -7.032 42.595 -11.470 1.00 30.47 95 LYS A O 1
ATOM 698 N N . GLY A 1 96 ? -7.254 41.724 -9.406 1.00 34.49 96 GLY A N 1
ATOM 699 C CA . GLY A 1 96 ? -8.545 41.056 -9.658 1.00 37.03 96 GLY A CA 1
ATOM 700 C C . GLY A 1 96 ? -8.406 39.914 -10.653 1.00 34.12 96 GLY A C 1
ATOM 701 O O . GLY A 1 96 ? -9.211 39.823 -11.593 1.00 36.97 96 GLY A O 1
ATOM 702 N N . ALA A 1 97 ? -7.392 39.075 -10.484 1.00 30.17 97 ALA A N 1
ATOM 703 C CA . ALA A 1 97 ? -7.286 37.811 -11.241 1.00 27.87 97 ALA A CA 1
ATOM 704 C C . ALA A 1 97 ? -8.478 36.907 -10.859 1.00 25.50 97 ALA A C 1
ATOM 705 O O . ALA A 1 97 ? -8.811 36.791 -9.661 1.00 25.30 97 ALA A O 1
ATOM 707 N N . GLN A 1 98 ? -9.049 36.205 -11.831 1.00 22.98 98 GLN A N 1
ATOM 708 C CA . GLN A 1 98 ? -10.166 35.244 -11.610 1.00 22.43 98 GLN A CA 1
ATOM 709 C C . GLN A 1 98 ? -9.660 34.028 -10.827 1.00 20.60 98 GLN A C 1
ATOM 710 O O . GLN A 1 98 ? -9.029 33.132 -11.415 1.00 20.24 98 GLN A O 1
ATOM 716 N N . VAL A 1 99 ? -9.955 33.978 -9.527 1.00 21.55 99 VAL A N 1
ATOM 717 C CA . VAL A 1 99 ? -9.507 32.896 -8.610 1.00 19.49 99 VAL A CA 1
ATOM 718 C C . VAL A 1 99 ? -10.119 31.568 -9.010 1.00 17.72 99 VAL A C 1
ATOM 719 O O . VAL A 1 99 ? -9.512 30.560 -8.690 1.00 20.48 99 VAL A O 1
ATOM 723 N N . ASN A 1 100 ? -11.303 31.560 -9.615 1.00 18.05 100 ASN A N 1
ATOM 724 C CA . ASN A 1 100 ? -12.042 30.302 -9.918 1.00 19.40 100 ASN A CA 1
ATOM 725 C C . ASN A 1 100 ? -11.999 29.995 -11.414 1.00 20.36 100 ASN A C 1
ATOM 726 O O . ASN A 1 100 ? -12.746 29.106 -11.847 1.00 21.40 100 ASN A O 1
ATOM 731 N N . ALA A 1 101 ? -11.130 30.662 -12.176 1.00 21.35 101 ALA A N 1
ATOM 732 C CA . ALA A 1 101 ? -10.938 30.306 -13.604 1.00 20.34 101 ALA A CA 1
ATOM 733 C C . ALA A 1 101 ? -10.539 28.824 -13.695 1.00 20.25 101 ALA A C 1
ATOM 734 O O . ALA A 1 101 ? -9.802 28.332 -12.826 1.00 17.00 101 ALA A O 1
ATOM 736 N N . VAL A 1 102 ? -10.982 28.136 -14.749 1.00 19.67 102 VAL A N 1
ATOM 737 C CA . VAL A 1 102 ? -10.588 26.740 -15.010 1.00 22.06 102 VAL A CA 1
ATOM 738 C C . VAL A 1 102 ? -9.816 26.692 -16.330 1.00 22.29 102 VAL A C 1
ATOM 739 O O . VAL A 1 102 ? -10.111 27.469 -17.254 1.00 21.28 102 VAL A O 1
ATOM 743 N N . ASN A 1 103 ? -8.873 25.775 -16.411 1.00 22.78 103 ASN A N 1
ATOM 744 C CA . ASN A 1 103 ? -8.154 25.499 -17.682 1.00 26.56 103 ASN A CA 1
ATOM 745 C C . ASN A 1 103 ? -8.835 24.302 -18.364 1.00 26.05 103 ASN A C 1
ATOM 746 O O . ASN A 1 103 ? -9.931 23.901 -17.901 1.00 23.89 103 ASN A O 1
ATOM 751 N N . GLN A 1 104 ? -8.205 23.745 -19.398 1.00 27.27 104 GLN A N 1
ATOM 752 C CA . GLN A 1 104 ? -8.840 22.702 -20.248 1.00 31.16 104 GLN A CA 1
ATOM 753 C C . GLN A 1 104 ? -8.988 21.393 -19.454 1.00 35.13 104 GLN A C 1
ATOM 754 O O . GLN A 1 104 ? -9.808 20.555 -19.879 1.00 32.87 104 GLN A O 1
ATOM 760 N N . ASN A 1 105 ?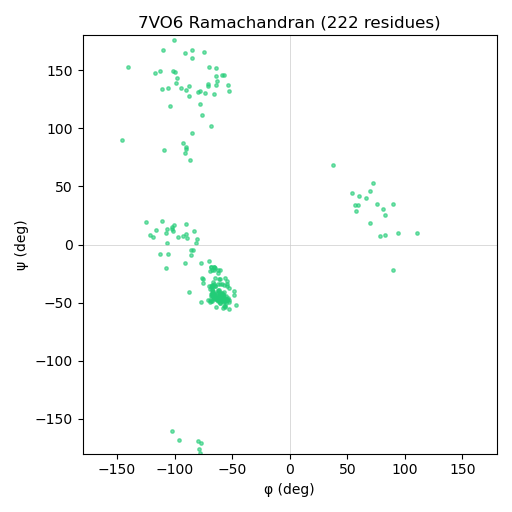 -8.322 21.248 -18.302 1.00 36.35 105 ASN A N 1
ATOM 761 C CA . ASN A 1 105 ? -8.476 20.047 -17.435 1.00 36.38 105 ASN A CA 1
ATOM 762 C C . ASN A 1 105 ? -9.483 20.337 -16.330 1.00 34.81 105 ASN A C 1
ATOM 763 O O . ASN A 1 105 ? -9.666 19.480 -15.462 1.00 46.63 105 ASN A O 1
ATOM 768 N N . GLY A 1 106 ? -10.143 21.484 -16.381 1.00 29.46 106 GLY A N 1
ATOM 769 C CA . GLY A 1 106 ? -11.129 21.912 -15.377 1.00 29.31 106 GLY A CA 1
ATOM 770 C C . GLY A 1 106 ? -10.483 22.241 -14.039 1.00 30.49 106 GLY A C 1
ATOM 771 O O . GLY A 1 106 ? -11.220 22.313 -13.022 1.00 34.11 106 GLY A O 1
ATOM 772 N N . CYS A 1 107 ? -9.168 22.482 -14.034 1.00 28.25 107 CYS A N 1
ATOM 773 C CA . CYS A 1 107 ? -8.391 22.778 -12.802 1.00 29.19 107 CYS A CA 1
ATOM 774 C C . CYS A 1 107 ? -8.440 24.282 -12.524 1.00 24.96 107 CYS A C 1
ATOM 775 O O . CYS A 1 107 ? -8.292 25.094 -13.461 1.00 24.26 107 CYS A O 1
ATOM 778 N N . THR A 1 108 ? -8.654 24.659 -11.267 1.00 22.63 108 THR A N 1
ATOM 779 C CA . THR A 1 108 ? -8.479 26.048 -10.776 1.00 22.22 108 THR A CA 1
ATOM 780 C C . THR A 1 108 ? -7.053 26.212 -10.277 1.00 21.20 108 THR A C 1
ATOM 781 O O . THR A 1 108 ? -6.358 25.225 -10.042 1.00 20.21 108 THR A O 1
ATOM 785 N N . PRO A 1 109 ? -6.575 27.461 -10.072 1.00 20.30 109 PRO A N 1
ATOM 786 C CA . PRO A 1 109 ? -5.244 27.678 -9.487 1.00 20.27 109 PRO A CA 1
ATOM 787 C C . PRO A 1 109 ? -5.059 26.948 -8.148 1.00 19.81 109 PRO A C 1
ATOM 788 O O . PRO A 1 109 ? -3.982 26.477 -7.863 1.00 20.32 109 PRO A O 1
ATOM 792 N N . LEU A 1 110 ? -6.127 26.832 -7.368 1.00 20.24 110 LEU A N 1
ATOM 793 C CA . LEU A 1 110 ? -6.062 26.138 -6.068 1.00 19.56 110 LEU A CA 1
ATOM 794 C C . LEU A 1 110 ? -5.797 24.649 -6.260 1.00 18.96 110 LEU A C 1
ATOM 795 O O . LEU A 1 110 ? -5.113 24.048 -5.390 1.00 18.77 110 LEU A O 1
ATOM 800 N N . HIS A 1 111 ? -6.328 24.029 -7.307 1.00 18.75 111 HIS A N 1
ATOM 801 C CA . HIS A 1 111 ? -6.025 22.597 -7.572 1.00 20.43 111 HIS A CA 1
ATOM 802 C C . HIS A 1 111 ? -4.508 22.444 -7.637 1.00 19.74 111 HIS A C 1
ATOM 803 O O . HIS A 1 111 ? -3.986 21.490 -7.043 1.00 22.04 111 HIS A O 1
ATOM 810 N N . TYR A 1 112 ? -3.844 23.325 -8.384 1.00 20.98 112 TYR A N 1
ATOM 811 C CA . TYR A 1 112 ? -2.367 23.303 -8.569 1.00 21.49 112 TYR A CA 1
ATOM 812 C C . TYR A 1 112 ? -1.675 23.612 -7.241 1.00 22.15 112 TYR A C 1
ATOM 813 O O . TYR A 1 112 ? -0.682 22.969 -6.930 1.00 23.00 112 TYR A O 1
ATOM 822 N N . ALA A 1 113 ? -2.203 24.549 -6.465 1.00 22.86 113 ALA A N 1
ATOM 823 C CA . ALA A 1 113 ? -1.624 24.896 -5.147 1.00 23.86 113 ALA A CA 1
ATOM 824 C C . ALA A 1 113 ? -1.670 23.626 -4.294 1.00 24.85 113 ALA A C 1
ATOM 825 O O . ALA A 1 113 ? -0.645 23.242 -3.723 1.00 25.06 113 ALA A O 1
ATOM 827 N N . ALA A 1 114 ? -2.781 22.888 -4.350 1.00 25.84 114 ALA A N 1
ATOM 828 C CA . ALA A 1 114 ? -2.959 21.652 -3.559 1.00 26.07 114 ALA A CA 1
ATOM 829 C C . ALA A 1 114 ? -2.042 20.541 -4.079 1.00 28.23 114 ALA A C 1
ATOM 830 O O . ALA A 1 114 ? -1.369 19.918 -3.241 1.00 32.03 114 ALA A O 1
ATOM 832 N N . SER A 1 115 ? -2.004 20.296 -5.388 1.00 28.61 115 SER A N 1
ATOM 833 C CA . SER A 1 115 ? -1.257 19.142 -5.954 1.00 31.29 115 SER A CA 1
ATOM 834 C C . SER A 1 115 ? 0.256 19.345 -5.773 1.00 29.83 115 SER A C 1
ATOM 835 O O . SER A 1 115 ? 0.958 18.328 -5.775 1.00 31.94 115 SER A O 1
ATOM 838 N N . LYS A 1 116 ? 0.728 20.575 -5.551 1.00 30.98 116 LYS A N 1
ATOM 839 C CA . LYS A 1 116 ? 2.170 20.928 -5.425 1.00 29.20 116 LYS A CA 1
ATOM 840 C C . LYS A 1 116 ? 2.487 21.463 -4.030 1.00 31.12 116 LYS A C 1
ATOM 841 O O . LYS A 1 116 ? 3.601 22.007 -3.817 1.00 28.25 116 LYS A O 1
ATOM 847 N N . ASN A 1 117 ? 1.556 21.299 -3.106 1.00 31.40 117 ASN A N 1
ATOM 848 C CA . ASN A 1 117 ? 1.784 21.614 -1.681 1.00 32.46 117 ASN A CA 1
ATOM 849 C C . ASN A 1 117 ? 2.281 23.061 -1.515 1.00 30.22 117 ASN A C 1
ATOM 850 O O . ASN A 1 117 ? 3.192 23.307 -0.692 1.00 29.98 117 ASN A O 1
ATOM 855 N N . ARG A 1 118 ? 1.661 24.011 -2.213 1.00 27.97 118 ARG A N 1
ATOM 856 C CA . ARG A 1 118 ? 2.018 25.454 -2.147 1.00 26.99 118 ARG A CA 1
ATOM 857 C C . ARG A 1 118 ? 1.160 26.163 -1.084 1.00 25.35 118 ARG A C 1
ATOM 858 O O . ARG A 1 118 ? 0.121 26.749 -1.435 1.00 20.23 118 ARG A O 1
ATOM 866 N N . HIS A 1 119 ? 1.612 26.154 0.171 1.00 24.98 119 HIS A N 1
ATOM 867 C CA . HIS A 1 119 ? 0.795 26.563 1.347 1.00 24.17 119 HIS A CA 1
ATOM 868 C C . HIS A 1 119 ? 0.424 28.051 1.236 1.00 23.65 119 HIS A C 1
ATOM 869 O O . HIS A 1 119 ? -0.762 28.396 1.361 1.00 22.43 119 HIS A O 1
ATOM 876 N N . GLU A 1 120 ? 1.402 28.916 1.066 1.00 21.81 120 GLU A N 1
ATOM 877 C CA . GLU A 1 120 ? 1.154 30.332 1.030 1.00 22.73 120 GLU A CA 1
ATOM 878 C C . GLU A 1 120 ? 0.259 30.743 -0.122 1.00 23.07 120 GLU A C 1
ATOM 879 O O . GLU A 1 120 ? -0.552 31.595 0.011 1.00 19.64 120 GLU A O 1
ATOM 885 N N . ILE A 1 121 ? 0.470 30.132 -1.266 1.00 21.55 121 ILE A N 1
ATOM 886 C CA . ILE A 1 121 ? -0.392 30.447 -2.439 1.00 21.94 121 ILE A CA 1
ATOM 887 C C . ILE A 1 121 ? -1.826 29.962 -2.180 1.00 19.46 121 ILE A C 1
ATOM 888 O O . ILE A 1 121 ? -2.776 30.683 -2.524 1.00 20.92 121 ILE A O 1
ATOM 893 N N . ALA A 1 122 ? -2.010 28.790 -1.607 1.00 19.80 122 ALA A N 1
ATOM 894 C CA . ALA A 1 122 ? -3.364 28.287 -1.288 1.00 20.17 122 ALA A CA 1
ATOM 895 C C . ALA A 1 122 ? -4.069 29.326 -0.405 1.00 20.57 122 ALA A C 1
ATOM 896 O O . ALA A 1 122 ? -5.261 29.685 -0.685 1.00 20.03 122 ALA A O 1
ATOM 898 N N . VAL A 1 123 ? -3.362 29.815 0.621 1.00 20.31 123 VAL A N 1
ATOM 899 C CA . VAL A 1 123 ? -3.927 30.831 1.556 1.00 19.00 123 VAL A CA 1
ATOM 900 C C . VAL A 1 123 ? -4.290 32.086 0.761 1.00 19.80 123 VAL A C 1
ATOM 901 O O . VAL A 1 123 ? -5.421 32.556 0.900 1.00 19.03 123 VAL A O 1
ATOM 905 N N . MET A 1 124 ? -3.385 32.612 -0.057 1.00 19.27 124 MET A N 1
ATOM 906 C CA . MET A 1 124 ? -3.687 33.833 -0.850 1.00 21.88 124 MET A CA 1
ATOM 907 C C . MET A 1 124 ? -4.930 33.584 -1.719 1.00 20.59 124 MET A C 1
ATOM 908 O O . MET A 1 124 ? -5.834 34.433 -1.770 1.00 19.36 124 MET A O 1
ATOM 913 N N . LEU A 1 125 ? -5.009 32.424 -2.362 1.00 19.77 125 LEU A N 1
ATOM 914 C CA . LEU A 1 125 ? -6.153 32.123 -3.264 1.00 19.81 125 LEU A CA 1
ATOM 915 C C . LEU A 1 125 ? -7.443 32.078 -2.448 1.00 19.52 125 LEU A C 1
ATOM 916 O O . LEU A 1 125 ? -8.452 32.672 -2.873 1.00 19.23 125 LEU A O 1
ATOM 921 N N . LEU A 1 126 ? -7.409 31.407 -1.306 1.00 20.94 126 LEU A N 1
ATOM 922 C CA . LEU A 1 126 ? -8.593 31.261 -0.430 1.00 20.60 126 LEU A CA 1
ATOM 923 C C . LEU A 1 126 ? -8.964 32.634 0.182 1.00 21.22 126 LEU A C 1
ATOM 924 O O . LEU A 1 126 ? -10.175 32.926 0.157 1.00 22.35 126 LEU A O 1
ATOM 929 N N . GLU A 1 127 ? -7.998 33.447 0.637 1.00 20.89 127 GLU A N 1
ATOM 930 C CA . GLU A 1 127 ? -8.228 34.852 1.135 1.00 21.77 127 GLU A CA 1
ATOM 931 C C . GLU A 1 127 ? -8.869 35.629 -0.035 1.00 23.23 127 GLU A C 1
ATOM 932 O O . GLU A 1 127 ? -9.768 36.458 0.207 1.00 24.23 127 GLU A O 1
ATOM 938 N N . GLY A 1 128 ? -8.486 35.305 -1.274 1.00 22.10 128 GLY A N 1
ATOM 939 C CA . GLY A 1 128 ? -9.000 35.954 -2.497 1.00 20.69 128 GLY A CA 1
ATOM 940 C C . GLY A 1 128 ? -10.362 35.455 -2.969 1.00 21.72 128 GLY A C 1
ATOM 941 O O . GLY A 1 128 ? -10.783 35.903 -4.045 1.00 22.42 128 GLY A O 1
ATOM 942 N N . GLY A 1 129 ? -11.060 34.571 -2.242 1.00 22.10 129 GLY A N 1
ATOM 943 C CA . GLY A 1 129 ? -12.394 34.091 -2.661 1.00 20.68 129 GLY A CA 1
ATOM 944 C C . GLY A 1 129 ? -12.357 32.795 -3.462 1.00 19.73 129 GLY A C 1
ATOM 945 O O . GLY A 1 129 ? -13.395 32.400 -3.948 1.00 18.94 129 GLY A O 1
ATOM 946 N N . ALA A 1 130 ? -11.228 32.103 -3.565 1.00 19.79 130 ALA A N 1
ATOM 947 C CA . ALA A 1 130 ? -11.184 30.783 -4.246 1.00 20.98 130 ALA A CA 1
ATOM 948 C C . ALA A 1 130 ? -12.248 29.874 -3.627 1.00 21.50 130 ALA A C 1
ATOM 949 O O . ALA A 1 130 ? -12.380 29.849 -2.382 1.00 21.81 130 ALA A O 1
ATOM 951 N N . ASN A 1 131 ? -12.968 29.141 -4.472 1.00 21.44 131 ASN A N 1
ATOM 952 C CA . ASN A 1 131 ? -13.947 28.126 -4.032 1.00 21.09 131 ASN A CA 1
ATOM 953 C C . ASN A 1 131 ? -13.166 26.897 -3.585 1.00 20.30 131 ASN A C 1
ATOM 954 O O . ASN A 1 131 ? -12.578 26.192 -4.415 1.00 19.81 131 ASN A O 1
ATOM 959 N N . PRO A 1 132 ? -13.150 26.566 -2.268 1.00 20.35 132 PRO A N 1
ATOM 960 C CA . PRO A 1 132 ? -12.376 25.423 -1.777 1.00 19.27 132 PRO A CA 1
ATOM 961 C C . PRO A 1 132 ? -12.927 24.093 -2.306 1.00 19.73 132 PRO A C 1
ATOM 962 O O . PRO A 1 132 ? -12.175 23.144 -2.361 1.00 20.10 132 PRO A O 1
ATOM 966 N N . ASP A 1 133 ? -14.181 24.088 -2.770 1.00 20.76 133 ASP A N 1
ATOM 967 C CA . ASP A 1 133 ? -14.857 22.862 -3.259 1.00 21.23 133 ASP A CA 1
ATOM 968 C C . ASP A 1 133 ? -14.885 22.799 -4.788 1.00 20.22 133 ASP A C 1
ATOM 969 O O . ASP A 1 133 ? -15.578 21.917 -5.311 1.00 19.03 133 ASP A O 1
ATOM 974 N N . ALA A 1 134 ? -14.118 23.626 -5.495 1.00 20.81 134 ALA A N 1
ATOM 975 C CA . ALA A 1 134 ? -14.050 23.549 -6.974 1.00 20.84 134 ALA A CA 1
ATOM 976 C C . ALA A 1 134 ? -13.722 22.102 -7.359 1.00 22.22 134 ALA A C 1
ATOM 977 O O . ALA A 1 134 ? -12.808 21.515 -6.742 1.00 20.70 134 ALA A O 1
ATOM 979 N N . LYS A 1 135 ? -14.463 21.522 -8.312 1.00 23.62 135 LYS A N 1
ATOM 980 C CA . LYS A 1 135 ? -14.250 20.137 -8.799 1.00 24.24 135 LYS A CA 1
ATOM 981 C C . LYS A 1 135 ? -13.608 20.184 -10.191 1.00 23.06 135 LYS A C 1
ATOM 982 O O . LYS A 1 135 ? -14.048 21.006 -11.027 1.00 22.10 135 LYS A O 1
ATOM 988 N N . ASP A 1 136 ? -12.589 19.363 -10.407 1.00 21.60 136 ASP A N 1
ATOM 989 C CA . ASP A 1 136 ? -11.923 19.238 -11.728 1.00 23.97 136 ASP A CA 1
ATOM 990 C C . ASP A 1 136 ? -12.785 18.337 -12.633 1.00 24.79 136 ASP A C 1
ATOM 991 O O . ASP A 1 136 ? -13.936 18.024 -12.241 1.00 23.66 136 ASP A O 1
ATOM 996 N N . HIS A 1 137 ? -12.265 17.906 -13.785 1.00 25.35 137 HIS A N 1
ATOM 997 C CA . HIS A 1 137 ? -13.013 17.053 -14.755 1.00 27.59 137 HIS A CA 1
ATOM 998 C C . HIS A 1 137 ? -13.302 15.678 -14.147 1.00 27.57 137 HIS A C 1
ATOM 999 O O . HIS A 1 137 ? -14.212 15.012 -14.656 1.00 28.83 137 HIS A O 1
ATOM 1006 N N . TYR A 1 138 ? -12.577 15.269 -13.108 1.00 26.78 138 TYR A N 1
ATOM 1007 C CA . TYR A 1 138 ? -12.791 13.972 -12.414 1.00 27.71 138 TYR A CA 1
ATOM 1008 C C . TYR A 1 138 ? -13.572 14.169 -11.119 1.00 24.56 138 TYR A C 1
ATOM 1009 O O . TYR A 1 138 ? -13.613 13.233 -10.320 1.00 25.56 138 TYR A O 1
ATOM 1018 N N . GLU A 1 139 ? -14.220 15.323 -10.974 1.00 23.93 139 GLU A N 1
ATOM 1019 C CA . GLU A 1 139 ? -15.010 15.715 -9.785 1.00 27.49 139 GLU A CA 1
ATOM 1020 C C . GLU A 1 139 ? -14.144 15.672 -8.522 1.00 24.18 139 GLU A C 1
ATOM 1021 O O . GLU A 1 139 ? -14.717 15.546 -7.442 1.00 24.82 139 GLU A O 1
ATOM 1027 N N . ALA A 1 140 ? -12.840 15.894 -8.660 1.00 24.34 140 ALA A N 1
ATOM 1028 C CA . ALA A 1 140 ? -11.890 15.920 -7.528 1.00 23.46 140 ALA A CA 1
ATOM 1029 C C . ALA A 1 140 ? -11.600 17.363 -7.120 1.00 23.70 140 ALA A C 1
ATOM 1030 O O . ALA A 1 140 ? -11.582 18.303 -7.977 1.00 22.58 140 ALA A O 1
ATOM 1032 N N . THR A 1 141 ? -11.346 17.505 -5.827 1.00 21.03 141 THR A N 1
ATOM 1033 C CA . THR A 1 141 ? -11.125 18.778 -5.111 1.00 20.66 141 THR A CA 1
ATOM 1034 C C . THR A 1 141 ? -9.658 18.886 -4.692 1.00 20.37 141 THR A C 1
ATOM 1035 O O . THR A 1 141 ? -8.923 17.899 -4.769 1.00 20.12 141 THR A O 1
ATOM 1039 N N . ALA A 1 142 ? -9.252 20.076 -4.268 1.00 21.00 142 ALA A N 1
ATOM 1040 C CA . ALA A 1 142 ? -7.978 20.326 -3.560 1.00 21.29 142 ALA A CA 1
ATOM 1041 C C . ALA A 1 142 ? -7.791 19.319 -2.413 1.00 20.33 142 ALA A C 1
ATOM 1042 O O . ALA A 1 142 ? -6.692 18.796 -2.231 1.00 22.17 142 ALA A O 1
ATOM 1044 N N . MET A 1 143 ? -8.843 19.060 -1.651 1.00 20.45 143 MET A N 1
ATOM 1045 C CA . MET A 1 143 ? -8.802 18.161 -0.474 1.00 20.22 143 MET A CA 1
ATOM 1046 C C . MET A 1 143 ? -8.492 16.720 -0.911 1.00 19.68 143 MET A C 1
ATOM 1047 O O . MET A 1 143 ? -7.804 16.017 -0.144 1.00 17.93 143 MET A O 1
ATOM 1052 N N . HIS A 1 144 ? -8.978 16.270 -2.077 1.00 20.30 144 HIS A N 1
ATOM 1053 C CA . HIS A 1 144 ? -8.660 14.919 -2.615 1.00 20.75 144 HIS A CA 1
ATOM 1054 C C . HIS A 1 144 ? -7.135 14.823 -2.752 1.00 20.32 144 HIS A C 1
ATOM 1055 O O . HIS A 1 144 ? -6.554 13.821 -2.341 1.00 21.83 144 HIS A O 1
ATOM 1062 N N . ARG A 1 145 ? -6.512 15.877 -3.265 1.00 22.34 145 ARG A N 1
ATOM 1063 C CA . ARG A 1 145 ? -5.044 15.918 -3.521 1.00 25.63 145 ARG A CA 1
ATOM 1064 C C . ARG A 1 145 ? -4.273 15.926 -2.204 1.00 25.60 145 ARG A C 1
ATOM 1065 O O . ARG A 1 145 ? -3.331 15.125 -2.046 1.00 25.81 145 ARG A O 1
ATOM 1073 N N . ALA A 1 146 ? -4.676 16.792 -1.286 1.00 23.04 146 ALA A N 1
ATOM 1074 C CA . ALA A 1 146 ? -4.005 16.949 0.014 1.00 24.78 146 ALA A CA 1
ATOM 1075 C C . ALA A 1 146 ? -4.066 15.625 0.775 1.00 23.57 146 ALA A C 1
ATOM 1076 O O . ALA A 1 146 ? -3.054 15.258 1.368 1.00 26.61 146 ALA A O 1
ATOM 1078 N N . ALA A 1 147 ? -5.220 14.958 0.766 1.00 21.91 147 ALA A N 1
ATOM 1079 C CA . ALA A 1 147 ? -5.469 13.705 1.500 1.00 22.47 147 ALA A CA 1
ATOM 1080 C C . ALA A 1 147 ? -4.630 12.583 0.880 1.00 24.97 147 ALA A C 1
ATOM 1081 O O . ALA A 1 147 ? -3.968 11.870 1.631 1.00 24.93 147 ALA A O 1
ATOM 1083 N N . ALA A 1 148 ? -4.678 12.447 -0.447 1.00 25.16 148 ALA A N 1
ATOM 1084 C CA . ALA A 1 148 ? -3.945 11.415 -1.216 1.00 25.74 148 ALA A CA 1
ATOM 1085 C C . ALA A 1 148 ? -2.443 11.539 -0.929 1.00 28.10 148 ALA A C 1
ATOM 1086 O O . ALA A 1 148 ? -1.800 10.504 -0.606 1.00 26.29 148 ALA A O 1
ATOM 1088 N N . LYS A 1 149 ? -1.911 12.761 -1.031 1.00 27.61 149 LYS A N 1
ATOM 1089 C CA . LYS A 1 149 ? -0.460 13.041 -0.873 1.00 27.00 149 LYS A CA 1
ATOM 1090 C C . LYS A 1 149 ? -0.016 13.045 0.602 1.00 27.83 149 LYS A C 1
ATOM 1091 O O . LYS A 1 149 ? 1.186 13.008 0.831 1.00 29.14 149 LYS A O 1
ATOM 1097 N N . GLY A 1 150 ? -0.923 13.132 1.571 1.00 25.48 150 GLY A N 1
ATOM 1098 C CA . GLY A 1 150 ? -0.570 13.174 2.999 1.00 27.32 150 GLY A CA 1
ATOM 1099 C C . GLY A 1 150 ? 0.037 14.519 3.356 1.00 28.94 150 GLY A C 1
ATOM 1100 O O . GLY A 1 150 ? 1.111 14.545 3.926 1.00 31.15 150 GLY A O 1
ATOM 1101 N N . ASN A 1 151 ? -0.646 15.609 3.024 1.00 28.98 151 ASN A N 1
ATOM 1102 C CA . ASN A 1 151 ? -0.173 16.993 3.283 1.00 29.83 151 ASN A CA 1
ATOM 1103 C C . ASN A 1 151 ? -1.052 17.567 4.399 1.00 24.83 151 ASN A C 1
ATOM 1104 O O . ASN A 1 151 ? -2.007 18.269 4.070 1.00 24.96 151 ASN A O 1
ATOM 1109 N N . LEU A 1 152 ? -0.755 17.241 5.661 1.00 23.95 152 LEU A N 1
ATOM 1110 C CA . LEU A 1 152 ? -1.536 17.684 6.859 1.00 24.78 152 LEU A CA 1
ATOM 1111 C C . LEU A 1 152 ? -1.673 19.207 6.866 1.00 22.23 152 LEU A C 1
ATOM 1112 O O . LEU A 1 152 ? -2.773 19.707 7.127 1.00 23.67 152 LEU A O 1
ATOM 1117 N N . LYS A 1 153 ? -0.584 19.919 6.613 1.00 23.03 153 LYS A N 1
ATOM 1118 C CA . LYS A 1 153 ? -0.588 21.396 6.655 1.00 23.90 153 LYS A CA 1
ATOM 1119 C C . LYS A 1 153 ? -1.625 21.900 5.658 1.00 23.04 153 LYS A C 1
ATOM 1120 O O . LYS A 1 153 ? -2.378 22.832 5.993 1.00 21.58 153 LYS A O 1
ATOM 1126 N N . MET A 1 154 ? -1.649 21.325 4.455 1.00 23.17 154 MET A N 1
ATOM 1127 C CA . MET A 1 154 ? -2.624 21.745 3.420 1.00 20.24 154 MET A CA 1
ATOM 1128 C C . MET A 1 154 ? -4.042 21.358 3.868 1.00 20.79 154 MET A C 1
ATOM 1129 O O . MET A 1 154 ? -5.001 22.121 3.571 1.00 23.21 154 MET A O 1
ATOM 1134 N N . ILE A 1 155 ? -4.214 20.235 4.563 1.00 19.49 155 ILE A N 1
ATOM 1135 C CA . ILE A 1 155 ? -5.566 19.840 5.029 1.00 19.35 155 ILE A CA 1
ATOM 1136 C C . ILE A 1 155 ? -6.070 20.894 6.033 1.00 21.29 155 ILE A C 1
ATOM 1137 O O . ILE A 1 155 ? -7.226 21.338 5.899 1.00 20.72 155 ILE A O 1
ATOM 1142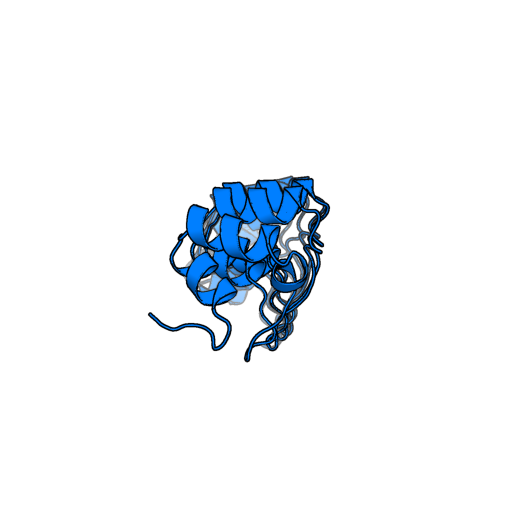 N N . HIS A 1 156 ? -5.236 21.303 6.988 1.00 21.87 156 HIS A N 1
ATOM 1143 C CA . HIS A 1 156 ? -5.587 22.383 7.965 1.00 20.83 156 HIS A CA 1
ATOM 1144 C C . HIS A 1 156 ? -5.994 23.649 7.196 1.00 19.99 156 HIS A C 1
ATOM 1145 O O . HIS A 1 156 ? -6.988 24.300 7.546 1.00 21.36 156 HIS A O 1
ATOM 1152 N N . ILE A 1 157 ? -5.247 24.021 6.163 1.00 19.59 157 ILE A N 1
ATOM 1153 C CA . ILE A 1 157 ? -5.568 25.269 5.428 1.00 20.12 157 ILE A CA 1
ATOM 1154 C C . ILE A 1 157 ? -6.981 25.121 4.854 1.00 20.51 157 ILE A C 1
ATOM 1155 O O . ILE A 1 157 ? -7.819 26.019 5.032 1.00 20.17 157 ILE A O 1
ATOM 1160 N N . LEU A 1 158 ? -7.248 24.013 4.170 1.00 20.72 158 LEU A N 1
ATOM 1161 C CA . LEU A 1 158 ? -8.522 23.813 3.431 1.00 19.60 158 LEU A CA 1
ATOM 1162 C C . LEU A 1 158 ? -9.700 23.725 4.411 1.00 21.26 158 LEU A C 1
ATOM 1163 O O . LEU A 1 158 ? -10.704 24.380 4.130 1.00 18.84 158 LEU A O 1
ATOM 1168 N N . LEU A 1 159 ? -9.534 23.023 5.553 1.00 21.71 159 LEU A N 1
ATOM 1169 C CA . LEU A 1 159 ? -10.540 22.968 6.648 1.00 22.00 159 LEU A CA 1
ATOM 1170 C C . LEU A 1 159 ? -10.800 24.374 7.189 1.00 21.09 159 LEU A C 1
ATOM 1171 O O . LEU A 1 159 ? -11.962 24.700 7.374 1.00 21.66 159 LEU A O 1
ATOM 1176 N N . TYR A 1 160 ? -9.775 25.190 7.380 1.00 20.24 160 TYR A N 1
ATOM 1177 C CA . TYR A 1 160 ? -9.952 26.555 7.945 1.00 22.09 160 TYR A CA 1
ATOM 1178 C C . TYR A 1 160 ? -10.870 27.364 7.018 1.00 22.74 160 TYR A C 1
ATOM 1179 O O . TYR A 1 160 ? -11.789 28.097 7.510 1.00 19.29 160 TYR A O 1
ATOM 1188 N N . TYR A 1 161 ? -10.647 27.227 5.704 1.00 22.27 161 TYR A N 1
ATOM 1189 C CA . TYR A 1 161 ? -11.412 27.965 4.668 1.00 21.68 161 TYR A CA 1
ATOM 1190 C C . TYR A 1 161 ? -12.648 27.181 4.224 1.00 21.77 161 TYR A C 1
ATOM 1191 O O . TYR A 1 161 ? -13.213 27.533 3.163 1.00 24.27 161 TYR A O 1
ATOM 1200 N N . LYS A 1 162 ? -13.073 26.200 5.013 1.00 19.90 162 LYS A N 1
ATOM 1201 C CA . LYS A 1 162 ? -14.424 25.586 4.992 1.00 24.11 162 LYS A CA 1
ATOM 1202 C C . LYS A 1 162 ? -14.581 24.633 3.799 1.00 23.21 162 LYS A C 1
ATOM 1203 O O . LYS A 1 162 ? -15.704 24.506 3.290 1.00 22.41 162 LYS A O 1
ATOM 1209 N N . ALA A 1 163 ? -13.529 23.951 3.432 1.00 21.94 163 ALA A N 1
ATOM 1210 C CA . ALA A 1 163 ? -13.611 22.953 2.396 1.00 22.17 163 ALA A CA 1
ATOM 1211 C C . ALA A 1 163 ? -14.378 21.729 2.911 1.00 23.38 163 ALA A C 1
ATOM 1212 O O . ALA A 1 163 ? -14.175 21.287 3.991 1.00 22.24 163 ALA A O 1
ATOM 1214 N N . SER A 1 164 ? -15.267 21.199 2.101 1.00 22.85 164 SER A N 1
ATOM 1215 C CA . SER A 1 164 ? -15.989 20.007 2.462 1.00 22.06 164 SER A CA 1
ATOM 1216 C C . SER A 1 164 ? -15.053 18.811 2.447 1.00 22.99 164 SER A C 1
ATOM 1217 O O . SER A 1 164 ? -14.108 18.768 1.709 1.00 23.41 164 SER A O 1
ATOM 1220 N N . THR A 1 165 ? -15.371 17.818 3.251 1.00 18.92 165 THR A N 1
ATOM 1221 C CA . THR A 1 165 ? -14.556 16.649 3.316 1.00 20.57 165 THR A CA 1
ATOM 1222 C C . THR A 1 165 ? -15.196 15.436 2.632 1.00 20.36 165 THR A C 1
ATOM 1223 O O . THR A 1 165 ? -14.568 14.452 2.544 1.00 21.47 165 THR A O 1
ATOM 1227 N N . ASN A 1 166 ? -16.382 15.590 2.047 1.00 21.16 166 ASN A N 1
ATOM 1228 C CA . ASN A 1 166 ? -17.227 14.437 1.643 1.00 20.84 166 ASN A CA 1
ATOM 1229 C C . ASN A 1 166 ? -17.618 14.485 0.163 1.00 20.36 166 ASN A C 1
ATOM 1230 O O . ASN A 1 166 ? -18.504 13.714 -0.241 1.00 20.76 166 ASN A O 1
ATOM 1235 N N . ILE A 1 167 ? -16.908 15.240 -0.659 1.00 21.14 167 ILE A N 1
ATOM 1236 C CA . ILE A 1 167 ? -17.245 15.280 -2.112 1.00 19.02 167 ILE A CA 1
ATOM 1237 C C . ILE A 1 167 ? -16.666 14.036 -2.787 1.00 18.26 167 ILE A C 1
ATOM 1238 O O . ILE A 1 167 ? -15.493 13.689 -2.535 1.00 20.11 167 ILE A O 1
ATOM 1243 N N . GLN A 1 168 ? -17.480 13.345 -3.568 1.00 19.55 168 GLN A N 1
ATOM 1244 C CA . GLN A 1 168 ? -17.057 12.133 -4.309 1.00 20.96 168 GLN A CA 1
ATOM 1245 C C . GLN A 1 168 ? -16.540 12.532 -5.685 1.00 22.56 168 GLN A C 1
ATOM 1246 O O . GLN A 1 168 ? -17.220 13.318 -6.381 1.00 20.76 168 GLN A O 1
ATOM 1252 N N . ASP A 1 169 ? -15.386 11.984 -6.054 1.00 22.03 169 ASP A N 1
ATOM 1253 C CA . ASP A 1 169 ? -14.819 12.112 -7.417 1.00 22.38 169 ASP A CA 1
ATOM 1254 C C . ASP A 1 169 ? -15.588 11.127 -8.316 1.00 23.42 169 ASP A C 1
ATOM 1255 O O . ASP A 1 169 ? -16.494 10.442 -7.810 1.00 20.77 169 ASP A O 1
ATOM 1260 N N . THR A 1 170 ? -15.251 11.038 -9.603 1.00 25.32 170 THR A N 1
ATOM 1261 C CA . THR A 1 170 ? -15.984 10.179 -10.572 1.00 24.52 170 THR A CA 1
ATOM 1262 C C . THR A 1 170 ? -15.899 8.699 -10.181 1.00 24.43 170 THR A C 1
ATOM 1263 O O . THR A 1 170 ? -16.747 7.963 -10.639 1.00 27.38 170 THR A O 1
ATOM 1267 N N . GLU A 1 171 ? -14.912 8.273 -9.399 1.00 24.08 171 GLU A N 1
ATOM 1268 C CA . GLU A 1 171 ? -14.816 6.875 -8.918 1.00 26.54 171 GLU A CA 1
ATOM 1269 C C . GLU A 1 171 ? -15.545 6.726 -7.572 1.00 24.49 171 GLU A C 1
ATOM 1270 O O . GLU A 1 171 ? -15.433 5.653 -6.981 1.00 24.57 171 GLU A O 1
ATOM 1276 N N . GLY A 1 172 ? -16.282 7.746 -7.124 1.00 26.08 172 GLY A N 1
ATOM 1277 C CA . GLY A 1 172 ? -17.071 7.684 -5.874 1.00 24.66 172 GLY A CA 1
ATOM 1278 C C . GLY A 1 172 ? -16.234 7.864 -4.612 1.00 24.09 172 GLY A C 1
ATOM 1279 O O . GLY A 1 172 ? -16.812 7.746 -3.503 1.00 22.49 172 GLY A O 1
ATOM 1280 N N . ASN A 1 173 ? -14.951 8.193 -4.754 1.00 22.34 173 ASN A N 1
ATOM 1281 C CA . ASN A 1 173 ? -13.991 8.332 -3.626 1.00 22.52 173 ASN A CA 1
ATOM 1282 C C . ASN A 1 173 ? -14.048 9.753 -3.065 1.00 20.46 173 ASN A C 1
ATOM 1283 O O . ASN A 1 173 ? -13.886 10.717 -3.816 1.00 20.28 173 ASN A O 1
ATOM 1288 N N . THR A 1 174 ? -14.222 9.855 -1.766 1.00 19.21 174 THR A N 1
ATOM 1289 C CA . THR A 1 174 ? -14.049 11.099 -0.997 1.00 20.14 174 THR A CA 1
ATOM 1290 C C . THR 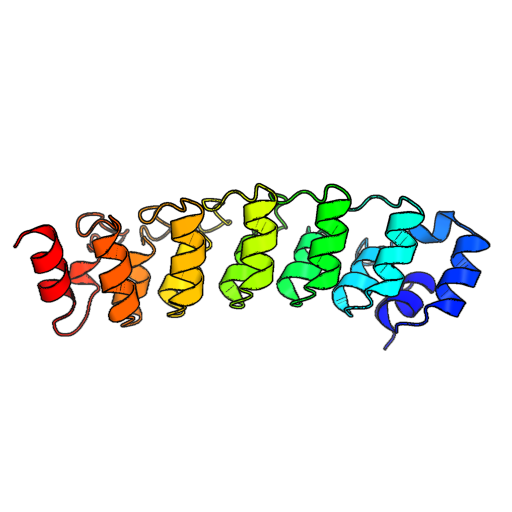A 1 174 ? -12.578 11.220 -0.649 1.00 19.75 174 THR A C 1
ATOM 1291 O O . THR A 1 174 ? -11.843 10.239 -0.737 1.00 18.77 174 THR A O 1
ATOM 1295 N N . PRO A 1 175 ? -12.108 12.390 -0.172 1.00 19.36 175 PRO A N 1
ATOM 1296 C CA . PRO A 1 175 ? -10.718 12.500 0.257 1.00 19.73 175 PRO A CA 1
ATOM 1297 C C . PRO A 1 175 ? -10.373 11.430 1.306 1.00 21.24 175 PRO A C 1
ATOM 1298 O O . PRO A 1 175 ? -9.224 10.981 1.345 1.00 22.20 175 PRO A O 1
ATOM 1302 N N . LEU A 1 176 ? -11.344 11.023 2.138 1.00 20.69 176 LEU A N 1
ATOM 1303 C CA . LEU A 1 176 ? -11.060 10.026 3.196 1.00 21.18 176 LEU A CA 1
ATOM 1304 C C . LEU A 1 176 ? -10.794 8.658 2.553 1.00 22.30 176 LEU A C 1
ATOM 1305 O O . LEU A 1 176 ? -9.890 7.975 3.027 1.00 22.77 176 LEU A O 1
ATOM 1310 N N . HIS A 1 177 ? -11.501 8.264 1.489 1.00 23.60 177 HIS A N 1
ATOM 1311 C CA . HIS A 1 177 ? -11.161 7.005 0.767 1.00 23.03 177 HIS A CA 1
ATOM 1312 C C . HIS A 1 177 ? -9.687 7.067 0.355 1.00 23.95 177 HIS A C 1
ATOM 1313 O O . HIS A 1 177 ? -8.952 6.090 0.577 1.00 23.21 177 HIS A O 1
ATOM 1320 N N . LEU A 1 178 ? -9.269 8.193 -0.227 1.00 23.30 178 LEU A N 1
ATOM 1321 C CA . LEU A 1 178 ? -7.902 8.332 -0.778 1.00 22.48 178 LEU A CA 1
ATOM 1322 C C . LEU A 1 178 ? -6.904 8.282 0.375 1.00 24.33 178 LEU A C 1
ATOM 1323 O O . LEU A 1 178 ? -5.898 7.577 0.249 1.00 21.40 178 LEU A O 1
ATOM 1328 N N . ALA A 1 179 ? -7.174 8.987 1.477 1.00 23.51 179 ALA A N 1
ATOM 1329 C CA . ALA A 1 179 ? -6.289 8.945 2.659 1.00 24.00 179 ALA A CA 1
ATOM 1330 C C . ALA A 1 179 ? -6.139 7.497 3.143 1.00 24.86 179 ALA A C 1
ATOM 1331 O O . ALA A 1 179 ? -5.000 7.066 3.380 1.00 26.07 179 ALA A O 1
ATOM 1333 N N . CYS A 1 180 ? -7.236 6.751 3.253 1.00 25.25 180 CYS A N 1
ATOM 1334 C CA . CYS A 1 180 ? -7.195 5.341 3.708 1.00 24.99 180 CYS A CA 1
ATOM 1335 C C . CYS A 1 180 ? -6.413 4.477 2.707 1.00 25.75 180 CYS A C 1
ATOM 1336 O O . CYS A 1 180 ? -5.586 3.671 3.148 1.00 27.97 180 CYS A O 1
ATOM 1339 N N . ASP A 1 181 ? -6.680 4.612 1.409 1.00 26.72 181 ASP A N 1
ATOM 1340 C CA . ASP A 1 181 ? -6.017 3.807 0.353 1.00 28.91 181 ASP A CA 1
ATOM 1341 C C . ASP A 1 181 ? -4.510 4.062 0.386 1.00 30.95 181 ASP A C 1
ATOM 1342 O O . ASP A 1 181 ? -3.746 3.072 0.281 1.00 29.85 181 ASP A O 1
ATOM 1347 N N . GLU A 1 182 ? -4.089 5.315 0.580 1.00 29.98 182 GLU A N 1
ATOM 1348 C CA . GLU A 1 182 ? -2.651 5.697 0.564 1.00 30.11 182 GLU A CA 1
ATOM 1349 C C . GLU A 1 182 ? -2.041 5.575 1.970 1.00 29.95 182 GLU A C 1
ATOM 1350 O O . GLU A 1 182 ? -0.870 5.967 2.143 1.00 30.10 182 GLU A O 1
ATOM 1356 N N . GLU A 1 183 ? -2.788 5.054 2.944 1.00 29.87 183 GLU A N 1
ATOM 1357 C CA . GLU A 1 183 ? -2.286 4.768 4.310 1.00 30.66 183 GLU A CA 1
ATOM 1358 C C . GLU A 1 183 ? -1.794 6.072 4.955 1.00 30.15 183 GLU A C 1
ATOM 1359 O O . GLU A 1 183 ? -0.757 6.048 5.614 1.00 28.54 183 GLU A O 1
ATOM 1365 N N . ARG A 1 184 ? -2.533 7.174 4.779 1.00 31.02 184 ARG A N 1
ATOM 1366 C CA . ARG A 1 184 ? -2.252 8.486 5.419 1.00 29.13 184 ARG A CA 1
ATOM 1367 C C . ARG A 1 184 ? -3.000 8.502 6.752 1.00 29.77 184 ARG A C 1
ATOM 1368 O O . ARG A 1 184 ? -4.140 8.985 6.801 1.00 28.93 184 ARG A O 1
ATOM 1376 N N . VAL A 1 185 ? -2.393 7.936 7.790 1.00 30.38 185 VAL A N 1
ATOM 1377 C CA . VAL A 1 185 ? -3.095 7.558 9.048 1.00 30.47 185 VAL A CA 1
ATOM 1378 C C . VAL A 1 185 ? -3.518 8.829 9.793 1.00 29.69 185 VAL A C 1
ATOM 1379 O O . VAL A 1 185 ? -4.701 8.904 10.207 1.00 29.08 185 VAL A O 1
ATOM 1383 N N . GLU A 1 186 ? -2.599 9.775 9.977 1.00 28.51 186 GLU A N 1
ATOM 1384 C CA . GLU A 1 186 ? -2.878 11.010 10.748 1.00 29.95 186 GLU A CA 1
ATOM 1385 C C . GLU A 1 186 ? -3.838 11.883 9.935 1.00 29.44 186 GLU A C 1
ATOM 1386 O O . GLU A 1 186 ? -4.690 12.521 10.557 1.00 27.39 186 GLU A O 1
ATOM 1392 N N . GLU A 1 187 ? -3.715 11.892 8.602 1.00 27.49 187 GLU A N 1
ATOM 1393 C CA . GLU A 1 187 ? -4.638 12.652 7.723 1.00 26.50 187 GLU A CA 1
ATOM 1394 C C . GLU A 1 187 ? -6.050 12.047 7.830 1.00 24.24 187 GLU A C 1
ATOM 1395 O O . GLU A 1 187 ? -7.025 12.822 7.949 1.00 25.28 187 GLU A O 1
ATOM 1401 N N . ALA A 1 188 ? -6.170 10.715 7.740 1.00 23.08 188 ALA A N 1
ATOM 1402 C CA . ALA A 1 188 ? -7.452 9.988 7.845 1.00 22.96 188 ALA A CA 1
ATOM 1403 C C . ALA A 1 188 ? -8.105 10.357 9.180 1.00 24.83 188 ALA A C 1
ATOM 1404 O O . ALA A 1 18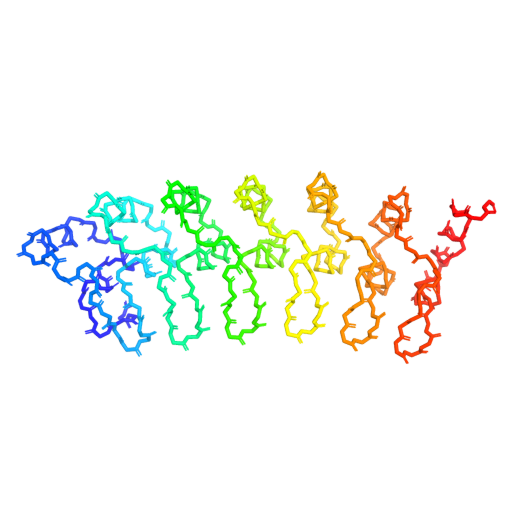8 ? -9.314 10.689 9.202 1.00 23.34 188 ALA A O 1
ATOM 1406 N N . LYS A 1 189 ? -7.330 10.330 10.264 1.00 23.94 189 LYS A N 1
ATOM 1407 C CA . LYS A 1 189 ? -7.876 10.573 11.627 1.00 25.44 189 LYS A CA 1
ATOM 1408 C C . LYS A 1 189 ? -8.329 12.039 11.729 1.00 23.87 189 LYS A C 1
ATOM 1409 O O . LYS A 1 189 ? -9.419 12.291 12.273 1.00 25.02 189 LYS A O 1
ATOM 1415 N N . LEU A 1 190 ? -7.531 12.982 11.235 1.00 24.10 190 LEU A N 1
ATOM 1416 C CA . LEU A 1 190 ? -7.901 14.419 11.200 1.00 23.92 190 LEU A CA 1
ATOM 1417 C C . LEU A 1 190 ? -9.216 14.555 10.428 1.00 22.40 190 LEU A C 1
ATOM 1418 O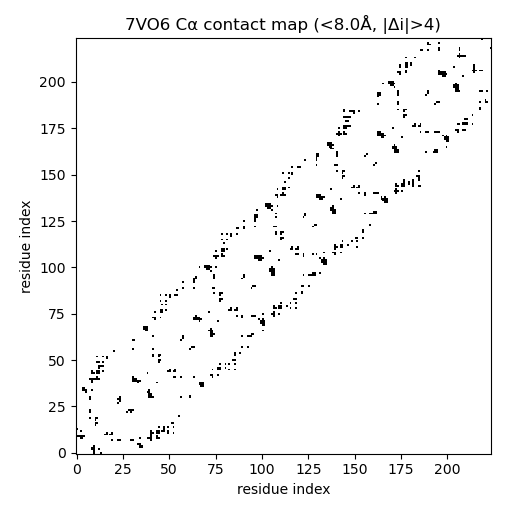 O . LEU A 1 190 ? -10.140 15.189 10.943 1.00 20.00 190 LEU A O 1
ATOM 1423 N N . LEU A 1 191 ? -9.285 14.003 9.217 1.00 22.73 191 LEU A N 1
ATOM 1424 C CA . LEU A 1 191 ? -10.489 14.142 8.362 1.00 21.70 191 LEU A CA 1
ATOM 1425 C C . LEU A 1 191 ? -11.719 13.649 9.138 1.00 20.38 191 LEU A C 1
ATOM 1426 O O . LEU A 1 191 ? -12.714 14.364 9.165 1.00 21.88 191 LEU A O 1
ATOM 1431 N N . VAL A 1 192 ? -11.680 12.467 9.728 1.00 22.12 192 VAL A N 1
ATOM 1432 C CA . VAL A 1 192 ? -12.846 11.921 10.478 1.00 23.03 192 VAL A CA 1
ATOM 1433 C C . VAL A 1 192 ? -13.168 12.887 11.636 1.00 23.28 192 VAL A C 1
ATOM 1434 O O . VAL A 1 192 ? -14.350 13.219 11.816 1.00 22.85 192 VAL A O 1
ATOM 1438 N N . SER A 1 193 ? -12.163 13.373 12.366 1.00 24.97 193 SER A N 1
ATOM 1439 C CA . SER A 1 193 ? -12.386 14.242 13.555 1.00 23.82 193 SER A CA 1
ATOM 1440 C C . SER A 1 193 ? -13.115 15.505 13.102 1.00 25.53 193 SER A C 1
ATOM 1441 O O . SER A 1 193 ? -13.787 16.107 13.935 1.00 25.62 193 SER A O 1
ATOM 1444 N N . GLN A 1 194 ? -13.030 15.869 11.809 1.00 22.71 194 GLN A N 1
ATOM 1445 C CA . GLN A 1 194 ? -13.619 17.119 11.282 1.00 22.68 194 GLN A CA 1
ATOM 1446 C C . GLN A 1 194 ? -14.856 16.817 10.425 1.00 24.70 194 GLN A C 1
ATOM 1447 O O . GLN A 1 194 ? -15.350 17.759 9.790 1.00 26.97 194 GLN A O 1
ATOM 1453 N N . GLY A 1 195 ? -15.361 15.580 10.410 1.00 23.91 195 GLY A N 1
ATOM 1454 C CA . GLY A 1 195 ? -16.691 15.266 9.833 1.00 23.47 195 GLY A CA 1
ATOM 1455 C C . GLY A 1 195 ? -16.636 14.451 8.544 1.00 22.58 195 GLY A C 1
ATOM 1456 O O . GLY A 1 195 ? -17.680 14.300 7.897 1.00 23.79 195 GLY A O 1
ATOM 1457 N N . ALA A 1 196 ? -15.475 13.931 8.154 1.00 23.37 196 ALA A N 1
ATOM 1458 C CA . ALA A 1 196 ? -15.355 13.077 6.950 1.00 23.20 196 ALA A CA 1
ATOM 1459 C C . ALA A 1 196 ? -16.128 11.793 7.222 1.00 24.53 196 ALA A C 1
ATOM 1460 O O . ALA A 1 196 ? -15.907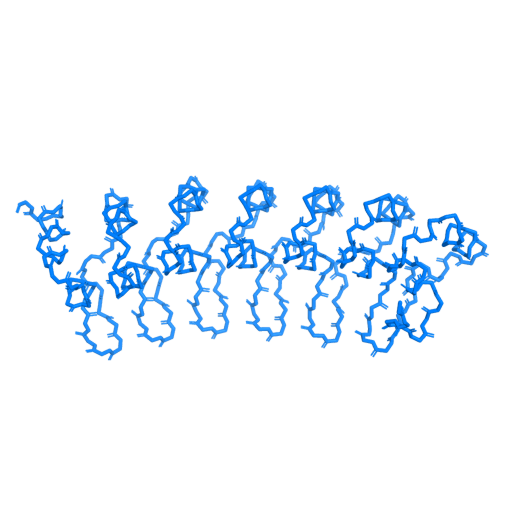 11.160 8.293 1.00 24.46 196 ALA A O 1
ATOM 1462 N N . SER A 1 197 ? -16.997 11.418 6.295 1.00 23.38 197 SER A N 1
ATOM 1463 C CA . SER A 1 197 ? -17.982 10.324 6.475 1.00 25.15 197 SER A CA 1
ATOM 1464 C C . SER A 1 197 ? -17.295 8.969 6.322 1.00 24.73 197 SER A C 1
ATOM 1465 O O . SER A 1 197 ? -16.584 8.753 5.303 1.00 22.01 197 SER A O 1
ATOM 1468 N N . ILE A 1 198 ? -17.560 8.057 7.259 1.00 21.73 198 ILE A N 1
ATOM 1469 C CA . ILE A 1 198 ? -17.104 6.635 7.172 1.00 22.56 198 ILE A CA 1
ATOM 1470 C C . ILE A 1 198 ? -18.187 5.774 6.523 1.00 22.13 198 ILE A C 1
ATOM 1471 O O . ILE A 1 198 ? -17.999 4.550 6.413 1.00 23.42 198 ILE A O 1
ATOM 1476 N N . TYR A 1 199 ? -19.253 6.381 6.018 1.00 23.32 199 TYR A N 1
ATOM 1477 C CA . TYR A 1 199 ? -20.407 5.630 5.473 1.00 21.96 199 TYR A CA 1
ATOM 1478 C C . TYR A 1 199 ? -20.468 5.708 3.945 1.00 22.89 199 TYR A C 1
ATOM 1479 O O . TYR A 1 199 ? -21.139 4.839 3.383 1.00 24.24 199 TYR A O 1
ATOM 1488 N N . ILE A 1 200 ? -19.832 6.678 3.287 1.00 22.13 200 ILE A N 1
ATOM 1489 C CA . ILE A 1 200 ? -20.063 6.892 1.820 1.00 23.12 200 ILE A CA 1
ATOM 1490 C C . ILE A 1 200 ? -19.351 5.762 1.065 1.00 23.60 200 ILE A C 1
ATOM 1491 O O . ILE A 1 200 ? -18.174 5.471 1.346 1.00 21.59 200 ILE A O 1
ATOM 1496 N N . GLU A 1 201 ? -20.063 5.112 0.155 1.00 23.89 201 GLU A N 1
ATOM 1497 C CA . GLU A 1 201 ? -19.512 4.014 -0.678 1.00 25.95 201 GLU A CA 1
ATOM 1498 C C . GLU A 1 201 ? -19.022 4.596 -2.003 1.00 26.32 201 GLU A C 1
ATOM 1499 O O . GLU A 1 201 ? -19.715 5.450 -2.586 1.00 24.00 201 GLU A O 1
ATOM 1505 N N . ASN A 1 202 ? -17.833 4.177 -2.416 1.00 24.96 202 ASN A N 1
ATOM 1506 C CA . ASN A 1 202 ? -17.299 4.494 -3.753 1.00 25.09 202 ASN A CA 1
ATOM 1507 C C . ASN A 1 202 ? -17.966 3.560 -4.764 1.00 26.36 202 ASN A C 1
ATOM 1508 O O . ASN A 1 202 ? -18.916 2.824 -4.395 1.00 24.44 202 ASN A O 1
ATOM 1513 N N . LYS A 1 203 ? -17.549 3.648 -6.021 1.00 29.78 203 LYS A N 1
ATOM 1514 C CA . LYS A 1 203 ? -18.190 2.889 -7.127 1.00 33.51 203 LYS A CA 1
ATOM 1515 C C . LYS A 1 203 ? -17.932 1.389 -6.936 1.00 31.37 203 LYS A C 1
ATOM 1516 O O . LYS A 1 203 ? -18.706 0.621 -7.469 1.00 36.33 203 LYS A O 1
ATOM 1522 N N . GLU A 1 204 ? -16.901 0.982 -6.196 1.00 30.90 204 GLU A N 1
ATOM 1523 C CA . GLU A 1 204 ? -16.671 -0.452 -5.886 1.00 33.46 204 GLU A CA 1
ATOM 1524 C C . GLU A 1 204 ? -17.531 -0.848 -4.688 1.00 33.67 204 GLU A C 1
ATOM 1525 O O . GLU A 1 204 ? -17.296 -1.938 -4.111 1.00 33.90 204 GLU A O 1
ATOM 1531 N N . GLU A 1 205 ? -18.465 0.019 -4.304 1.00 32.77 205 GLU A N 1
ATOM 1532 C CA . GLU A 1 205 ? -19.348 -0.183 -3.132 1.00 32.34 205 GLU A CA 1
ATOM 1533 C C . GLU A 1 205 ? -18.531 -0.335 -1.842 1.00 30.32 205 GLU A C 1
ATOM 1534 O O . GLU A 1 205 ? -19.015 -1.053 -0.925 1.00 28.79 205 GLU A O 1
ATOM 1540 N N . LYS A 1 206 ? -17.393 0.358 -1.707 1.00 29.30 206 LYS A N 1
ATOM 1541 C CA . LYS A 1 206 ? -16.572 0.303 -0.462 1.00 29.06 206 LYS A CA 1
ATOM 1542 C C . LYS A 1 206 ? -16.626 1.637 0.293 1.00 28.91 206 LYS A C 1
ATOM 1543 O 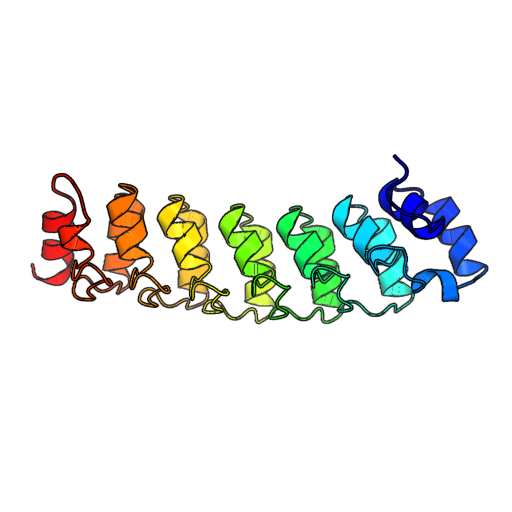O . LYS A 1 206 ? -16.471 2.697 -0.339 1.00 28.71 206 LYS A O 1
ATOM 1549 N N . THR A 1 207 ? -16.832 1.577 1.608 1.00 26.81 207 THR A N 1
ATOM 1550 C CA . THR A 1 207 ? -16.684 2.740 2.518 1.00 25.95 207 THR A CA 1
ATOM 1551 C C . THR A 1 207 ? -15.189 2.997 2.690 1.00 24.93 207 THR A C 1
ATOM 1552 O O . THR A 1 207 ? -14.364 2.131 2.386 1.00 26.05 207 THR A O 1
ATOM 1556 N N . PRO A 1 208 ? -14.789 4.164 3.227 1.00 23.63 208 PRO A N 1
ATOM 1557 C CA . PRO A 1 208 ? -13.391 4.381 3.573 1.00 22.86 208 PRO A CA 1
ATOM 1558 C C . PRO A 1 208 ? -12.877 3.308 4.560 1.00 24.57 208 PRO A C 1
ATOM 1559 O O . PRO A 1 208 ? -11.720 2.939 4.458 1.00 26.58 208 PRO A O 1
ATOM 1563 N N . LEU A 1 209 ? -13.699 2.819 5.490 1.00 24.56 209 LEU A N 1
ATOM 1564 C CA . LEU A 1 209 ? -13.255 1.743 6.424 1.00 26.94 209 LEU A CA 1
ATOM 1565 C C . LEU A 1 209 ? -12.786 0.524 5.618 1.00 28.07 209 LEU A C 1
ATOM 1566 O O . LEU A 1 209 ? -11.745 -0.063 5.963 1.00 28.50 209 LEU A O 1
ATOM 1571 N N . GLN A 1 210 ? -13.496 0.176 4.543 1.00 30.15 210 GLN A N 1
ATOM 1572 C CA . GLN A 1 210 ? -13.212 -1.064 3.784 1.00 30.65 210 GLN A CA 1
ATOM 1573 C C . GLN A 1 210 ? -11.971 -0.882 2.911 1.00 32.10 210 GLN A C 1
ATOM 1574 O O . GLN A 1 210 ? -11.312 -1.869 2.666 1.00 34.91 210 GLN A O 1
ATOM 1580 N N . VAL A 1 211 ? -11.682 0.338 2.463 1.00 30.42 211 VAL A N 1
ATOM 1581 C CA . VAL A 1 211 ? -10.467 0.680 1.666 1.00 30.52 211 VAL A CA 1
ATOM 1582 C C . VAL A 1 211 ? -9.246 0.715 2.607 1.00 29.60 211 VAL A C 1
ATOM 1583 O O . VAL A 1 211 ? -8.132 0.500 2.136 1.00 30.68 211 VAL A O 1
ATOM 1587 N N . ALA A 1 212 ? -9.449 1.056 3.875 1.00 30.22 212 ALA A N 1
ATOM 1588 C CA . ALA A 1 212 ? -8.379 1.187 4.888 1.00 31.96 212 ALA A CA 1
ATOM 1589 C C . ALA A 1 212 ? -7.717 -0.179 5.111 1.00 31.78 212 ALA A C 1
ATOM 1590 O O . ALA A 1 212 ? -8.429 -1.185 5.099 1.00 33.29 212 ALA A O 1
ATOM 1592 N N . LYS A 1 213 ? -6.434 -0.145 5.362 0.90 34.72 213 LYS A N 1
ATOM 1593 C CA . LYS A 1 213 ? -5.609 -1.295 5.577 0.90 39.18 213 LYS A CA 1
ATOM 1594 C C . LYS A 1 213 ? -5.099 -1.365 6.998 0.90 42.96 213 LYS A C 1
ATOM 1595 O O . LYS A 1 213 ? -4.898 -0.377 7.643 0.90 40.81 213 LYS A O 1
ATOM 1601 N N . GLY A 1 214 ? -4.908 -2.587 7.451 1.00 51.38 214 GLY A N 1
ATOM 1602 C CA . GLY A 1 214 ? -4.406 -2.922 8.759 1.00 49.50 214 GLY A CA 1
ATOM 1603 C C . GLY A 1 214 ? -4.769 -2.161 10.010 1.00 46.33 214 GLY A C 1
ATOM 1604 O O . GLY A 1 214 ? -3.929 -1.531 10.583 1.00 47.36 214 GLY A O 1
ATOM 1605 N N . GLY A 1 215 ? -6.000 -2.245 10.446 0.00 40.28 215 GLY A N 1
ATOM 1606 C CA . GLY A 1 215 ? -6.378 -1.595 11.680 1.00 38.98 215 GLY A CA 1
ATOM 1607 C C . GLY A 1 215 ? -6.865 -0.176 11.617 1.00 36.71 215 GLY A C 1
ATOM 1608 O O . GLY A 1 215 ? -7.505 0.253 12.502 1.00 37.35 215 GLY A O 1
ATOM 1609 N N . LEU A 1 216 ? -6.538 0.551 10.576 1.00 34.50 216 LEU A N 1
ATOM 1610 C CA . LEU A 1 216 ? -7.035 1.948 10.449 1.00 33.72 216 LEU A CA 1
ATOM 1611 C C . LEU A 1 216 ? -8.570 1.975 10.443 1.00 31.72 216 LEU A C 1
ATOM 1612 O O . LEU A 1 216 ? -9.146 2.799 11.162 1.00 34.33 216 LEU A O 1
ATOM 1617 N N . GLY A 1 217 ? -9.218 1.068 9.719 1.00 30.95 217 GLY A N 1
ATOM 1618 C CA . GLY A 1 217 ? -10.686 1.034 9.609 1.00 32.89 217 GLY A CA 1
ATOM 1619 C C . GLY A 1 217 ? -11.343 0.991 10.981 1.00 32.96 217 GLY A C 1
ATOM 1620 O O . GLY A 1 217 ? -12.293 1.740 11.219 1.00 29.61 217 GLY A O 1
ATOM 1621 N N . LEU A 1 218 ? -10.864 0.124 11.873 1.00 33.75 218 LEU A N 1
ATOM 1622 C CA . LEU A 1 218 ? -11.461 -0.025 13.223 1.00 32.85 218 LEU A CA 1
ATOM 1623 C C . LEU A 1 218 ? -11.198 1.251 14.043 1.00 30.56 218 LEU A C 1
ATOM 1624 O O . LEU A 1 218 ? -12.092 1.665 14.807 1.00 35.14 218 LEU A O 1
ATOM 1629 N N . ILE A 1 219 ? -10.038 1.889 13.879 1.00 30.20 219 ILE A N 1
ATOM 1630 C CA . ILE A 1 219 ? -9.701 3.150 14.602 1.00 31.30 219 ILE A CA 1
ATOM 1631 C C . ILE A 1 219 ? -10.679 4.243 14.175 1.00 31.70 219 ILE A C 1
ATOM 1632 O O . ILE A 1 219 ? -11.192 4.967 15.038 1.00 29.06 219 ILE A O 1
ATOM 1637 N N . LEU A 1 220 ? -10.914 4.388 12.872 1.00 30.39 220 LEU A N 1
ATOM 1638 C CA . LEU A 1 220 ? -11.864 5.419 12.382 1.00 27.78 220 LEU A CA 1
ATOM 1639 C C . LEU A 1 220 ? -13.290 5.055 12.824 1.00 25.47 220 LEU A C 1
ATOM 1640 O O . LEU A 1 220 ? -14.019 5.981 13.212 1.00 26.70 220 LEU A O 1
ATOM 1645 N N . LYS A 1 221 ? -13.693 3.812 12.730 1.00 25.49 221 LYS A N 1
ATOM 1646 C CA . LYS A 1 221 ? -15.016 3.437 13.142 1.00 25.76 221 LYS A CA 1
ATOM 1647 C C . LYS A 1 221 ? -15.238 3.800 14.624 1.00 29.65 221 LYS A C 1
ATOM 1648 O O . LYS A 1 221 ? -16.250 4.317 15.004 1.00 25.49 221 LYS A O 1
ATOM 1654 N N . ARG A 1 222 ? -14.234 3.535 15.434 1.00 27.65 222 ARG A N 1
ATOM 1655 C CA . ARG A 1 222 ? -14.335 3.852 16.848 1.00 29.16 222 ARG A CA 1
ATOM 1656 C C . ARG A 1 222 ? -14.423 5.321 17.119 1.00 27.42 222 ARG A C 1
ATOM 1657 O O . ARG A 1 222 ? -15.071 5.747 18.027 1.00 25.91 222 ARG A O 1
ATOM 1665 N N . MET A 1 223 ? -13.747 6.104 16.303 1.00 27.80 223 MET A N 1
ATOM 1666 C CA . MET A 1 223 ? -13.814 7.578 16.459 1.00 25.47 223 MET A CA 1
ATOM 1667 C C . MET A 1 223 ? -15.253 8.050 16.258 1.00 27.12 223 MET A C 1
ATOM 1668 O O . MET A 1 223 ? -15.628 9.025 16.948 1.00 25.81 223 MET A O 1
ATOM 1673 N N . VAL A 1 224 ? -16.014 7.475 15.311 1.00 25.86 224 VAL A N 1
ATOM 1674 C CA . VAL A 1 224 ? -17.395 7.985 15.028 1.00 26.96 224 VAL A CA 1
ATOM 1675 C C . VAL A 1 224 ? -18.385 7.277 15.968 1.00 27.62 224 VAL A C 1
ATOM 1676 O O . VAL A 1 224 ? -19.313 7.954 16.433 1.00 27.42 224 VAL A O 1
ATOM 1680 N N . GLU A 1 225 ? -18.221 5.970 16.201 1.00 28.16 225 GLU A N 1
ATOM 1681 C CA . GLU A 1 225 ? -19.277 5.095 16.805 1.00 31.77 225 GLU A CA 1
ATOM 1682 C C . GLU A 1 225 ? -18.975 4.724 18.273 1.00 32.52 225 GLU A C 1
ATOM 1683 O O . GLU A 1 225 ? -19.875 4.124 18.901 1.00 30.40 225 GLU A O 1
ATOM 1689 N N . GLY A 1 226 ? -17.788 5.038 18.798 1.00 32.84 226 GLY A N 1
ATOM 1690 C CA . GLY A 1 226 ? -17.373 4.614 20.150 0.75 35.50 226 GLY A CA 1
ATOM 1691 C C . GLY A 1 226 ? -16.729 3.438 20.350 0.00 29.65 226 GLY A C 1
ATOM 1692 O O . GLY A 1 226 ? -16.985 2.457 19.651 0.00 29.56 226 GLY A O 1
#

InterPro domains:
  IPR002110 Ankyrin repeat [PF00023] (105-136)
  IPR002110 Ankyrin repeat [PF12796] (14-102)
  IPR002110 Ankyrin repeat [PF12796] (143-212)
  IPR002110 Ankyrin repeat [PR01415] (40-55)
  IPR002110 Ankyrin repeat [PR01415] (88-102)
  IPR002110 Ankyrin repeat [PS50088] (39-71)
  IPR002110 Ankyrin repeat [PS50088] (72-104)
  IPR002110 Ankyrin repeat [PS50088] (105-137)
  IPR002110 Ankyrin repeat [PS50088] (138-170)
  IPR002110 Ankyrin repeat [PS50088] (171-203)
  IPR002110 Ankyrin repeat [SM00248] (39-68)
  IPR002110 Ankyrin repeat [SM00248] (72-101)
  IPR002110 Ankyrin repeat [SM00248] (105-134)
  IPR002110 Ankyrin repeat [SM00248] (138-167)
  IPR002110 Ankyrin repeat [SM00248] (171-200)
  IPR036770 Ankyrin repeat-containing domain superfamily [G3DSA:1.25.40.20] (1-225)
  IPR036770 Ankyrin repeat-containing domain superfamily [SSF48403] (14-213)
  IPR051637 Ankyrin repeat domain-containing protein 49 [PTHR24180] (34-136)

Nearest PDB structures (foldseek):
  7vxw-assembly1_A  TM=9.994E-01  e=3.566E-31  Homo sapiens
  3aji-assembly2_C  TM=9.864E-01  e=2.491E-29  Mus musculus
  5vhh-assembly1_G  TM=9.688E-01  e=2.769E-26  Homo sapiens
  5y4f-assembly1_A  TM=9.475E-01  e=6.728E-13  Homo sapiens
  5y4e-assembly2_B  TM=8.728E-01  e=1.769E-13  Homo sapiens